Protein AF-A0A3M8ES95-F1 (afdb_monomer_lite)

Foldseek 3Di:
DPDPVVVVVLLVVLLVVLQVLLLVLLVVLVVLLVVLLVCVVVVLVVQLVVQVVVCVVVPVPVCVPPPPLLSSLVSSLVLLVVLLVLLVVDDDDPLPQDPVLVVLLVVLVVLSVVSVCLSPVDCCCPPPVPVNVVVSSVSSLSSLLSLLQSDDQDPPLCPLVVQLCVPPPDPPCPPDPVSVVSNVSSVSSSSSSSSSNSSNSVRNQVCSVVPADPLLSSLLSQLLVCLVVVPVVSNVVSLVVVPDPSSVNSVSSCVSSVQWDQDPNRIHGGPVVCVSSVHDDD

Secondary structure (DSSP, 8-state):
--SHHHHHHHHHHHHHHHHHHHHHHHHHHHHHHHHHHHHHHHHHHHHHHHHHHHHHHH-HHHHHHH-HHHHHHHHHHHHHHHHHHHHHHSPPPGGG--HHHHHHHHHHHHHHHHHHHHHHH-SHHHH-HHHHHHHHHHHHHHHHHHHHHH----S-TTHHHHHSTTS-S-TT---SHHHHHHHHHHHHHHHHHHHHHHHHHHHH-HHHHH---HHHHHHHHHHHHHHHTT-HHHHHHHHHHT-HHHHHHHHHHHHHTTSEEEETTEEEE-HHHHHHTT----

Radius of gyration: 23.56 Å; chains: 1; bounding box: 70×30×70 Å

Structure (mmCIF, N/CA/C/O backbone):
data_AF-A0A3M8ES95-F1
#
_entry.id   AF-A0A3M8ES95-F1
#
loop_
_atom_site.group_PDB
_atom_site.id
_atom_site.type_symbol
_atom_site.label_atom_id
_atom_site.label_alt_id
_atom_site.label_comp_id
_atom_site.label_asym_id
_atom_site.label_entity_id
_atom_site.label_seq_id
_atom_site.pdbx_PDB_ins_code
_atom_site.Cartn_x
_atom_site.Cartn_y
_atom_site.Cartn_z
_atom_site.occupancy
_atom_site.B_iso_or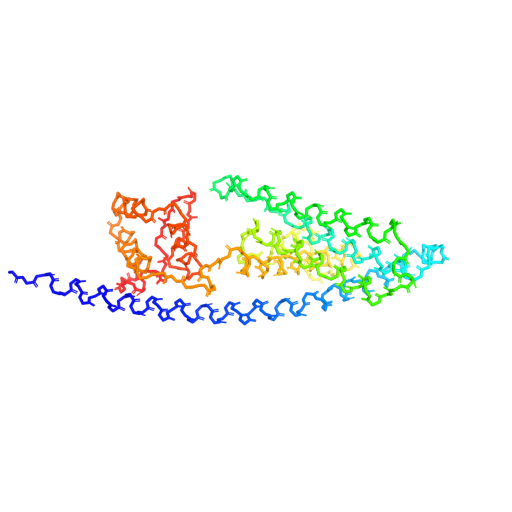_equiv
_atom_site.auth_seq_id
_atom_site.auth_comp_id
_atom_site.auth_asym_id
_atom_site.auth_atom_id
_atom_site.pdbx_PDB_model_num
ATOM 1 N N . MET A 1 1 ? -35.325 4.107 39.177 1.00 37.72 1 MET A N 1
ATOM 2 C CA . MET A 1 1 ? -35.667 3.898 37.752 1.00 37.72 1 MET A CA 1
ATOM 3 C C . MET A 1 1 ? -35.026 5.051 36.977 1.00 37.72 1 MET A C 1
ATOM 5 O O . MET A 1 1 ? -35.721 5.979 36.605 1.00 37.72 1 MET A O 1
ATOM 9 N N . THR A 1 2 ? -33.690 5.076 36.857 1.00 36.97 2 THR A N 1
ATOM 10 C CA . THR A 1 2 ? -32.974 6.327 36.496 1.00 36.97 2 THR A CA 1
ATOM 11 C C . THR A 1 2 ? -31.578 6.138 35.876 1.00 36.97 2 THR A C 1
ATOM 13 O O . THR A 1 2 ? -30.858 7.110 35.749 1.00 36.97 2 THR A O 1
ATOM 16 N N . GLU A 1 3 ? -31.183 4.940 35.425 1.00 38.41 3 GLU A N 1
ATOM 17 C CA . GLU A 1 3 ? -29.835 4.722 34.835 1.00 38.41 3 GLU A CA 1
ATOM 18 C C . GLU A 1 3 ? -29.825 4.501 33.310 1.00 38.41 3 GLU A C 1
ATOM 20 O O . GLU A 1 3 ? -28.773 4.498 32.676 1.00 38.41 3 GLU A O 1
ATOM 25 N N . ARG A 1 4 ? -30.987 4.328 32.662 1.00 39.03 4 ARG A N 1
ATOM 26 C CA . ARG A 1 4 ? -31.029 4.052 31.209 1.00 39.03 4 ARG A CA 1
ATOM 27 C C . ARG A 1 4 ? -30.878 5.292 30.324 1.00 39.03 4 ARG A C 1
ATOM 29 O O . ARG A 1 4 ? -30.482 5.144 29.171 1.00 39.03 4 ARG A O 1
ATOM 36 N N . PHE A 1 5 ? -31.173 6.489 30.835 1.00 31.45 5 PHE A N 1
ATOM 37 C CA . PHE A 1 5 ? -31.104 7.718 30.036 1.00 31.45 5 PHE A CA 1
ATOM 38 C C . PHE A 1 5 ? -29.650 8.196 29.833 1.00 31.45 5 PHE A C 1
ATOM 40 O O . PHE A 1 5 ? -29.281 8.492 28.696 1.00 31.45 5 PHE A O 1
ATOM 47 N N . GLU A 1 6 ? -28.788 8.126 30.858 1.00 41.66 6 GLU A N 1
ATOM 48 C CA . GLU A 1 6 ? -27.368 8.535 30.776 1.00 41.66 6 GLU A CA 1
ATOM 49 C C . GLU A 1 6 ? -26.523 7.643 29.851 1.00 41.66 6 GLU A C 1
ATOM 51 O O . GLU A 1 6 ? -25.705 8.141 29.075 1.00 41.66 6 GLU A O 1
ATOM 56 N N . ALA A 1 7 ? -26.751 6.324 29.850 1.00 50.97 7 ALA A N 1
ATOM 57 C CA . ALA A 1 7 ? -26.037 5.411 28.953 1.00 50.97 7 ALA A CA 1
ATOM 58 C C . ALA A 1 7 ? -26.345 5.690 27.467 1.00 50.97 7 ALA A C 1
ATOM 60 O O . ALA A 1 7 ? -25.467 5.574 26.611 1.00 50.97 7 ALA A O 1
ATOM 61 N N . SER A 1 8 ? -27.586 6.087 27.159 1.00 51.25 8 SER A N 1
ATOM 62 C CA . SER A 1 8 ? -28.022 6.381 25.788 1.00 51.25 8 SER A CA 1
ATOM 63 C C . SER A 1 8 ? -27.477 7.715 25.261 1.00 51.25 8 SER A C 1
ATOM 65 O O . SER A 1 8 ? -27.061 7.788 24.104 1.00 51.25 8 SER A O 1
ATOM 67 N N . GLN A 1 9 ? -27.397 8.735 26.125 1.00 55.44 9 GLN A N 1
ATOM 68 C CA . GLN A 1 9 ? -26.819 10.044 25.809 1.00 55.44 9 GLN A CA 1
ATOM 69 C C . GLN A 1 9 ? -25.300 9.956 25.616 1.00 55.44 9 GLN A C 1
ATOM 71 O O . GLN A 1 9 ? -24.760 10.555 24.690 1.00 55.44 9 GLN A O 1
ATOM 76 N N . ASN A 1 10 ? -24.611 9.131 26.411 1.00 74.75 10 ASN A N 1
ATOM 77 C CA . ASN A 1 10 ? -23.182 8.875 26.219 1.00 74.75 10 ASN A CA 1
ATOM 78 C C . ASN A 1 10 ? -22.892 8.146 24.897 1.00 74.75 10 ASN A C 1
ATOM 80 O O . ASN A 1 10 ? -21.910 8.451 24.226 1.00 74.75 10 ASN A O 1
ATOM 84 N N . LEU A 1 11 ? -23.754 7.214 24.475 1.00 80.69 11 LEU A N 1
ATOM 85 C CA . LEU A 1 11 ? -23.569 6.473 23.223 1.00 80.69 11 LEU A CA 1
ATOM 86 C C . LEU A 1 11 ? -23.709 7.349 21.974 1.00 80.69 11 LEU A C 1
ATOM 88 O O . LEU A 1 11 ? -22.941 7.168 21.031 1.00 80.69 11 LEU A O 1
ATOM 92 N N . SER A 1 12 ? -24.672 8.272 21.934 1.00 82.44 12 SER A N 1
ATOM 93 C CA . SER A 1 12 ? -24.838 9.178 20.789 1.00 82.44 12 SER A CA 1
ATOM 94 C C . SER A 1 12 ? -23.688 10.184 20.691 1.00 82.44 12 SER A C 1
ATOM 96 O O . SER A 1 12 ? -23.166 10.401 19.597 1.00 82.44 12 SER A O 1
ATOM 98 N N . VAL A 1 13 ? -23.229 10.721 21.827 1.00 87.56 13 VAL A N 1
ATOM 99 C CA . VAL A 1 13 ? -22.075 11.632 21.895 1.00 87.56 13 VAL A CA 1
ATOM 100 C C . VAL A 1 13 ? -20.790 10.927 21.461 1.00 87.56 13 VAL A C 1
ATOM 102 O O . VAL A 1 13 ? -20.08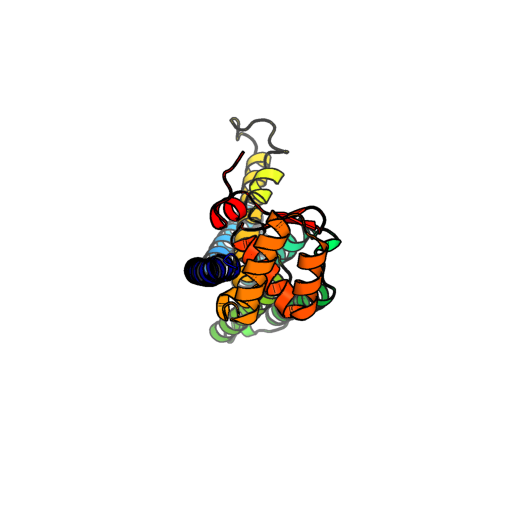5 11.429 20.586 1.00 87.56 13 VAL A O 1
ATOM 105 N N . LEU A 1 14 ? -20.508 9.733 21.998 1.00 87.38 14 LEU A N 1
ATOM 106 C CA . LEU A 1 14 ? -19.343 8.938 21.595 1.00 87.38 14 LEU A CA 1
ATOM 107 C C . LEU A 1 14 ? -19.396 8.589 20.107 1.00 87.38 14 LEU A C 1
ATOM 109 O O . LEU A 1 14 ? -18.385 8.670 19.420 1.00 87.38 14 LEU A O 1
ATOM 113 N N . ARG A 1 15 ? -20.571 8.256 19.571 1.00 89.75 15 ARG A N 1
ATOM 114 C CA . ARG A 1 15 ? -20.721 7.948 18.144 1.00 89.75 15 ARG A CA 1
ATOM 115 C C . ARG A 1 15 ? -20.476 9.165 17.256 1.00 89.75 15 ARG A C 1
ATOM 117 O O . ARG A 1 15 ? -19.797 9.033 16.243 1.00 89.75 15 ARG A O 1
ATOM 124 N N . SER A 1 16 ? -20.973 10.339 17.649 1.00 88.62 16 SER A N 1
ATOM 125 C CA . SER A 1 16 ? -20.709 11.597 16.940 1.00 88.62 16 SER A CA 1
ATOM 126 C C . SER A 1 16 ? -19.221 11.944 16.959 1.00 88.62 16 SER A C 1
ATOM 128 O O . SER A 1 16 ? -18.648 12.249 15.918 1.00 88.62 16 SER A O 1
ATOM 130 N N . LYS A 1 17 ? -18.571 11.817 18.122 1.00 88.88 17 LYS A N 1
ATOM 131 C CA . LYS A 1 17 ? -17.131 12.056 18.271 1.00 88.88 17 LYS A CA 1
ATOM 132 C C . LYS A 1 17 ? -16.299 11.060 17.458 1.00 88.88 17 LYS A C 1
ATOM 134 O O . LYS A 1 17 ? -15.305 11.439 16.843 1.00 88.88 17 LYS A O 1
ATOM 139 N N . LEU A 1 18 ? -16.707 9.788 17.427 1.00 88.00 18 LEU A N 1
ATOM 140 C CA . LEU A 1 18 ? -16.056 8.765 16.610 1.00 88.00 18 LEU A CA 1
ATOM 141 C C . LEU A 1 18 ? -16.201 9.079 15.120 1.00 88.00 18 LEU A C 1
ATOM 143 O O . LEU A 1 18 ? -15.218 8.979 14.395 1.00 88.00 18 LEU A O 1
ATOM 147 N N . ARG A 1 19 ? -17.393 9.495 14.674 1.00 90.69 19 ARG A N 1
ATOM 148 C CA . ARG A 1 19 ? -17.632 9.933 13.292 1.00 90.69 19 ARG A CA 1
ATOM 149 C C . ARG A 1 19 ? -16.705 11.082 12.910 1.00 90.69 19 ARG A C 1
ATOM 151 O O . ARG A 1 19 ? -16.010 10.968 11.914 1.00 90.69 19 ARG A O 1
ATOM 158 N N . GLU A 1 20 ? -16.636 12.126 13.728 1.00 89.94 20 GLU A N 1
ATOM 159 C CA . GLU A 1 20 ? -15.759 13.273 13.472 1.00 89.94 20 GLU A CA 1
ATOM 160 C C . GLU A 1 20 ? -14.278 12.864 13.412 1.00 89.94 20 GLU A C 1
ATOM 162 O O . GLU A 1 20 ? -13.539 13.283 12.524 1.00 89.94 20 GLU A O 1
ATOM 167 N N . THR A 1 21 ? -13.853 11.972 14.313 1.00 87.25 21 THR A N 1
ATOM 168 C CA . THR A 1 21 ? -12.480 11.442 14.323 1.00 87.25 21 THR A CA 1
ATOM 169 C C . THR A 1 21 ? -12.184 10.627 13.060 1.00 87.25 21 THR A C 1
ATOM 171 O O . THR A 1 21 ? -11.104 10.751 12.485 1.00 87.25 21 THR A O 1
ATOM 174 N N . ILE A 1 22 ? -13.143 9.812 12.610 1.00 86.94 22 ILE A N 1
ATOM 175 C CA . ILE A 1 22 ? -13.046 9.057 11.357 1.00 86.94 22 ILE A CA 1
ATOM 176 C C . ILE A 1 22 ? -12.971 10.015 10.174 1.00 86.94 22 ILE A C 1
ATOM 178 O O . ILE A 1 22 ? -12.100 9.844 9.333 1.00 86.94 22 ILE A O 1
ATOM 182 N N . ASP A 1 23 ? -13.831 11.027 10.104 1.00 86.50 23 ASP A N 1
ATOM 183 C CA . ASP A 1 23 ? -13.856 11.968 8.983 1.00 86.50 23 ASP A CA 1
ATOM 184 C C . ASP A 1 23 ? -12.559 12.778 8.886 1.00 86.50 23 ASP A C 1
ATOM 186 O O . ASP A 1 23 ? -12.028 12.955 7.788 1.00 86.50 23 ASP A O 1
ATOM 190 N N . LYS A 1 24 ? -11.978 13.172 10.025 1.00 85.50 24 LYS A N 1
ATOM 191 C CA . LYS A 1 24 ? -10.649 13.789 10.057 1.00 85.50 24 LYS A CA 1
ATOM 192 C C . LYS A 1 24 ? -9.561 12.834 9.558 1.00 85.50 24 LYS A C 1
ATOM 194 O O . LYS A 1 24 ? -8.805 13.189 8.662 1.00 85.50 24 LYS A O 1
ATOM 199 N N . ALA A 1 25 ? -9.522 11.604 10.074 1.00 81.06 25 ALA A N 1
ATOM 200 C CA . ALA A 1 25 ? -8.535 10.609 9.650 1.00 81.06 25 ALA A CA 1
ATOM 201 C C . ALA A 1 25 ? -8.671 10.234 8.166 1.00 81.06 25 ALA A C 1
ATOM 203 O O . ALA A 1 25 ? -7.674 9.981 7.498 1.00 81.06 25 ALA A O 1
ATOM 204 N N . ARG A 1 26 ? -9.898 10.227 7.633 1.00 83.38 26 ARG A N 1
ATOM 205 C CA . ARG A 1 26 ? -10.169 10.037 6.204 1.00 83.38 26 ARG A CA 1
ATOM 206 C C . ARG A 1 26 ? -9.583 11.166 5.373 1.00 83.38 26 ARG A C 1
ATOM 208 O O . ARG A 1 26 ? -8.982 10.891 4.341 1.00 83.38 26 ARG A O 1
ATOM 215 N N . HIS A 1 27 ? -9.751 12.411 5.812 1.00 82.69 27 HIS A N 1
ATOM 216 C CA . HIS A 1 27 ? -9.178 13.560 5.122 1.00 82.69 27 HIS A CA 1
ATOM 217 C C . HIS A 1 27 ? -7.646 13.495 5.109 1.00 82.69 27 HIS A C 1
ATOM 219 O O . HIS A 1 27 ? -7.047 13.578 4.038 1.00 82.69 27 HIS A O 1
ATOM 225 N N . ASP A 1 28 ? -7.027 13.249 6.266 1.00 78.62 28 ASP A N 1
ATOM 226 C CA . ASP A 1 28 ? -5.569 13.164 6.396 1.00 78.62 28 ASP A CA 1
ATOM 227 C C . ASP A 1 28 ? -4.993 12.015 5.547 1.00 78.62 28 ASP A C 1
ATOM 229 O O . ASP A 1 28 ? -4.043 12.209 4.785 1.00 78.62 28 ASP A O 1
ATOM 233 N N . ALA A 1 29 ? -5.618 10.833 5.601 1.00 74.44 29 ALA A N 1
ATOM 234 C CA . ALA A 1 29 ? -5.209 9.680 4.803 1.00 74.44 29 ALA A CA 1
ATOM 235 C C . ALA A 1 29 ? -5.404 9.916 3.299 1.00 74.44 29 ALA A C 1
ATOM 237 O O . ALA A 1 29 ? -4.547 9.535 2.511 1.00 74.44 29 ALA A O 1
ATOM 238 N N . ALA A 1 30 ? -6.491 10.575 2.879 1.00 75.19 30 ALA A N 1
ATOM 239 C CA . ALA A 1 30 ? -6.714 10.907 1.473 1.00 75.19 30 ALA A CA 1
ATOM 240 C C . ALA A 1 30 ? -5.648 11.878 0.943 1.00 75.19 30 ALA A C 1
ATOM 242 O O . ALA A 1 30 ? -5.138 11.685 -0.160 1.00 75.19 30 ALA A O 1
ATOM 243 N N . VAL A 1 31 ? -5.274 12.892 1.730 1.00 77.94 31 VAL A N 1
ATOM 244 C CA . VAL A 1 31 ? -4.208 13.836 1.366 1.00 77.94 31 VAL A CA 1
ATOM 245 C C . VAL A 1 31 ? -2.865 13.112 1.245 1.00 77.94 31 VAL A C 1
ATOM 247 O O . VAL A 1 31 ? -2.180 13.270 0.234 1.00 77.94 31 VAL A O 1
ATOM 250 N N . PHE A 1 32 ? -2.509 12.275 2.223 1.00 71.81 32 PHE A N 1
ATOM 251 C CA . PHE A 1 32 ? -1.253 11.518 2.214 1.00 71.81 32 PHE A CA 1
ATOM 252 C C . PHE A 1 32 ? -1.175 10.515 1.051 1.00 71.81 32 PHE A C 1
ATOM 254 O O . PHE A 1 32 ? -0.164 10.433 0.345 1.00 71.81 32 PHE A O 1
ATOM 261 N N . ALA A 1 33 ? -2.276 9.808 0.801 1.00 69.12 33 ALA A N 1
ATOM 262 C CA . ALA A 1 33 ? -2.460 8.903 -0.322 1.00 69.12 33 ALA A CA 1
ATOM 263 C C . ALA A 1 33 ? -2.257 9.598 -1.674 1.00 69.12 33 ALA A C 1
ATOM 265 O O . ALA A 1 33 ? -1.438 9.153 -2.480 1.00 69.12 33 ALA A O 1
ATOM 266 N N . ILE A 1 34 ? -2.972 10.703 -1.919 1.00 73.12 34 ILE A N 1
ATOM 267 C CA . ILE A 1 34 ? -2.871 11.471 -3.169 1.00 73.12 34 ILE A CA 1
ATOM 268 C C . ILE A 1 34 ? -1.441 11.979 -3.357 1.00 73.12 34 ILE A C 1
ATOM 270 O O . ILE A 1 34 ? -0.865 11.821 -4.434 1.00 73.12 34 ILE A O 1
ATOM 274 N N . LEU A 1 35 ? -0.845 12.533 -2.300 1.00 74.50 35 LEU A N 1
ATOM 275 C CA . LEU A 1 35 ? 0.519 13.044 -2.339 1.00 74.50 35 LEU A CA 1
ATOM 276 C C . LEU A 1 35 ? 1.521 11.933 -2.678 1.00 74.50 35 LEU A C 1
ATOM 278 O O . LEU A 1 35 ? 2.395 12.136 -3.518 1.00 74.50 35 LEU A O 1
ATOM 282 N N . THR A 1 36 ? 1.366 10.738 -2.104 1.00 69.19 36 THR A N 1
ATOM 283 C CA . THR A 1 36 ? 2.289 9.624 -2.365 1.00 69.19 36 THR A CA 1
ATOM 284 C C . THR A 1 36 ? 2.102 9.020 -3.755 1.00 69.19 36 THR A C 1
ATOM 286 O O . THR A 1 36 ? 3.088 8.664 -4.397 1.00 69.19 36 THR A O 1
ATOM 289 N N . VAL A 1 37 ? 0.874 8.948 -4.277 1.00 70.69 37 VAL A N 1
ATOM 290 C CA . VAL A 1 37 ? 0.636 8.521 -5.669 1.00 70.69 37 VAL A CA 1
ATOM 291 C C . VAL A 1 37 ? 1.310 9.478 -6.650 1.00 70.69 37 VAL A C 1
ATOM 293 O O . VAL A 1 37 ? 1.940 9.019 -7.598 1.00 70.69 37 VAL A O 1
ATOM 296 N N . ILE A 1 38 ? 1.256 10.788 -6.392 1.00 74.12 38 ILE A N 1
ATOM 297 C CA . ILE A 1 38 ? 1.952 11.803 -7.201 1.00 74.12 38 ILE A CA 1
ATOM 298 C C . ILE A 1 38 ? 3.478 11.719 -7.021 1.00 74.12 38 ILE A C 1
ATOM 300 O O . ILE A 1 38 ? 4.221 11.900 -7.982 1.00 74.12 38 ILE A O 1
ATOM 304 N N . LEU A 1 39 ? 3.965 11.410 -5.817 1.00 69.25 39 LEU A N 1
ATOM 305 C CA . LEU A 1 39 ? 5.396 11.231 -5.538 1.00 69.25 39 LEU A CA 1
ATOM 306 C C . LEU A 1 39 ? 5.962 9.913 -6.084 1.00 69.25 39 LEU A C 1
ATOM 308 O O . LEU A 1 39 ? 7.164 9.824 -6.312 1.00 69.25 39 LEU A O 1
ATOM 312 N N . THR A 1 40 ? 5.128 8.901 -6.331 1.00 71.31 40 THR A N 1
ATOM 313 C CA . THR A 1 40 ? 5.549 7.596 -6.870 1.00 71.31 40 THR A CA 1
ATOM 314 C C . THR A 1 40 ? 6.313 7.724 -8.201 1.00 71.31 40 THR A C 1
ATOM 316 O O . THR A 1 40 ? 7.422 7.197 -8.284 1.00 71.31 40 THR A O 1
ATOM 319 N N . PRO A 1 41 ? 5.818 8.436 -9.237 1.00 68.12 41 PRO A N 1
ATOM 320 C CA . PRO A 1 41 ? 6.576 8.640 -10.472 1.00 68.12 41 PRO A CA 1
ATOM 321 C C . PRO A 1 41 ? 7.854 9.461 -10.263 1.00 68.12 41 PRO A C 1
ATOM 323 O O . PRO A 1 41 ? 8.845 9.196 -10.935 1.00 68.12 41 PRO A O 1
ATOM 326 N N . ILE A 1 42 ? 7.875 10.401 -9.309 1.00 72.62 42 ILE A N 1
ATOM 327 C CA . ILE A 1 42 ? 9.095 11.147 -8.953 1.00 72.62 42 ILE A CA 1
ATOM 328 C C . ILE A 1 42 ? 10.136 10.190 -8.362 1.00 72.62 42 ILE A C 1
ATOM 330 O O . ILE A 1 42 ? 11.295 10.223 -8.762 1.00 72.62 42 ILE A O 1
ATOM 334 N N . PHE A 1 43 ? 9.726 9.295 -7.461 1.00 67.12 43 PHE A N 1
ATOM 335 C CA . PHE A 1 43 ? 10.609 8.284 -6.883 1.00 67.12 43 PHE A CA 1
ATOM 336 C C . PHE A 1 43 ? 11.141 7.315 -7.940 1.00 67.12 43 PHE A C 1
ATOM 338 O O . PHE A 1 43 ? 12.342 7.065 -7.984 1.00 67.12 43 PHE A O 1
ATOM 345 N N . ILE A 1 44 ? 10.276 6.817 -8.828 1.00 69.06 44 ILE A N 1
ATOM 346 C CA . ILE A 1 44 ? 10.691 5.956 -9.941 1.00 69.06 44 ILE A CA 1
ATOM 347 C C . ILE A 1 44 ? 11.687 6.698 -10.836 1.00 69.06 44 ILE A C 1
ATOM 349 O O . ILE A 1 44 ? 12.713 6.125 -11.192 1.00 69.06 44 ILE A O 1
ATOM 353 N N . ALA A 1 45 ? 11.438 7.970 -11.158 1.00 69.44 45 ALA A N 1
ATOM 354 C CA . ALA A 1 45 ? 12.346 8.777 -11.966 1.00 69.44 45 ALA A CA 1
ATOM 355 C C . ALA A 1 45 ? 13.707 8.964 -11.280 1.00 69.44 45 ALA A C 1
ATOM 357 O O . ALA A 1 45 ? 14.731 8.690 -11.896 1.00 69.44 45 ALA A O 1
ATOM 358 N N . VAL A 1 46 ? 13.735 9.355 -10.002 1.00 69.75 46 VAL A N 1
ATOM 359 C CA . VAL A 1 46 ? 14.981 9.522 -9.233 1.00 69.75 46 VAL A CA 1
ATOM 360 C C . VAL A 1 46 ? 15.728 8.196 -9.101 1.00 69.75 46 VAL A C 1
ATOM 362 O O . VAL A 1 46 ? 16.921 8.149 -9.380 1.00 69.75 46 VAL A O 1
ATOM 365 N N . GLY A 1 47 ? 15.043 7.109 -8.740 1.00 65.56 47 GLY A N 1
ATOM 366 C CA . GLY A 1 47 ? 15.643 5.778 -8.636 1.00 65.56 47 GLY A CA 1
ATOM 367 C C . GLY A 1 47 ? 16.202 5.284 -9.970 1.00 65.56 47 GLY A C 1
ATOM 368 O O . GLY A 1 47 ? 17.296 4.730 -10.010 1.00 65.56 47 GLY A O 1
ATOM 369 N N . THR A 1 48 ? 15.505 5.560 -11.074 1.00 64.25 48 THR A N 1
ATOM 370 C CA . THR A 1 48 ? 15.978 5.240 -12.429 1.00 64.25 48 THR A CA 1
ATOM 371 C C . THR A 1 48 ? 17.181 6.095 -12.809 1.00 64.25 48 THR A C 1
ATOM 373 O O . THR A 1 48 ? 18.138 5.563 -13.353 1.00 64.25 48 THR A O 1
ATOM 376 N N . ILE A 1 49 ? 17.186 7.393 -12.489 1.00 67.44 49 ILE A N 1
ATOM 377 C CA . ILE A 1 49 ? 18.337 8.279 -12.718 1.00 67.44 49 ILE A CA 1
ATOM 378 C C . ILE A 1 49 ? 19.550 7.784 -11.932 1.00 67.44 49 ILE A C 1
ATOM 380 O O . ILE A 1 49 ? 20.622 7.648 -12.511 1.00 67.44 49 ILE A O 1
ATOM 384 N N . VAL A 1 50 ? 19.385 7.472 -10.644 1.00 66.81 50 VAL A N 1
ATOM 385 C CA . VAL A 1 50 ? 20.463 6.934 -9.803 1.00 66.81 50 VAL A CA 1
ATOM 386 C C . VAL A 1 50 ? 20.977 5.625 -10.384 1.00 66.81 50 VAL A C 1
ATOM 388 O O . VAL A 1 50 ? 22.177 5.491 -10.566 1.00 66.81 50 VAL A O 1
ATOM 391 N N . LEU A 1 51 ? 20.094 4.698 -10.759 1.00 64.12 51 LEU A N 1
ATOM 392 C CA . LEU A 1 51 ? 20.489 3.430 -11.364 1.00 64.12 51 LEU A CA 1
ATOM 393 C C . LEU A 1 51 ? 21.207 3.622 -12.705 1.00 64.12 51 LEU A C 1
ATOM 395 O O . LEU A 1 51 ? 22.214 2.969 -12.940 1.00 64.12 51 LEU A O 1
ATOM 399 N N . VAL A 1 52 ? 20.730 4.517 -13.573 1.00 62.16 52 VAL A N 1
ATOM 400 C CA . VAL A 1 52 ? 21.382 4.838 -14.853 1.00 62.16 52 VAL A CA 1
ATOM 401 C C . VAL A 1 52 ? 22.755 5.459 -14.615 1.00 62.16 52 VAL A C 1
ATOM 403 O O . VAL A 1 52 ? 23.702 5.087 -15.296 1.00 62.16 52 VAL A O 1
ATOM 406 N N . ILE A 1 53 ? 22.888 6.355 -13.634 1.00 62.91 53 ILE A N 1
ATOM 407 C CA . ILE A 1 53 ? 24.173 6.927 -13.222 1.00 62.91 53 ILE A CA 1
ATOM 408 C C . ILE A 1 53 ? 25.090 5.816 -12.700 1.00 62.91 53 ILE A C 1
ATOM 410 O O . ILE A 1 53 ? 26.211 5.684 -13.174 1.00 62.91 53 ILE A O 1
ATOM 414 N N . THR A 1 54 ? 24.620 4.971 -11.782 1.00 60.88 54 THR A N 1
ATOM 415 C CA . THR A 1 54 ? 25.395 3.849 -11.239 1.00 60.88 54 THR A CA 1
ATOM 416 C C . THR A 1 54 ? 25.824 2.883 -12.338 1.00 60.88 54 THR A C 1
ATOM 418 O O . THR A 1 54 ? 26.989 2.520 -12.381 1.00 60.88 54 THR A O 1
ATOM 421 N N . LEU A 1 55 ? 24.937 2.513 -13.263 1.00 54.72 55 LEU A N 1
ATOM 422 C CA . LEU A 1 55 ? 25.274 1.672 -14.413 1.00 54.72 55 LEU A CA 1
ATOM 423 C C . LEU A 1 55 ? 26.252 2.373 -15.361 1.00 54.72 55 LEU A C 1
ATOM 425 O O . LEU A 1 55 ? 27.156 1.726 -15.865 1.00 54.72 55 LEU A O 1
ATOM 429 N N . ALA A 1 56 ? 26.145 3.688 -15.558 1.00 56.56 56 ALA A N 1
ATOM 430 C CA . ALA A 1 56 ? 27.108 4.450 -16.352 1.00 56.56 56 ALA A CA 1
ATOM 431 C C . ALA A 1 56 ? 28.499 4.529 -15.693 1.00 56.56 56 ALA A C 1
ATOM 433 O O . ALA A 1 56 ? 29.499 4.601 -16.401 1.00 56.56 56 ALA A O 1
ATOM 434 N N . PHE A 1 57 ? 28.576 4.503 -14.358 1.00 55.69 57 PHE A N 1
ATOM 435 C CA . PHE A 1 57 ? 29.837 4.526 -13.606 1.00 55.69 57 PHE A CA 1
ATOM 436 C C . PHE A 1 57 ? 30.452 3.135 -13.389 1.00 55.69 57 PHE A C 1
ATOM 438 O O . PHE A 1 57 ? 31.674 3.011 -13.395 1.00 55.69 57 PHE A O 1
ATOM 445 N N . VAL A 1 58 ? 29.628 2.106 -13.180 1.00 53.50 58 VAL A N 1
ATOM 446 C CA . VAL A 1 58 ? 30.058 0.729 -12.877 1.00 53.50 58 VAL A CA 1
ATOM 447 C C . VAL A 1 58 ? 30.204 -0.108 -14.150 1.00 53.50 58 VAL A C 1
ATOM 449 O O . VAL A 1 58 ? 31.047 -0.998 -14.188 1.00 53.50 58 VAL A O 1
ATOM 452 N N . ASP A 1 59 ? 29.421 0.182 -15.194 1.00 49.06 59 ASP A N 1
ATOM 453 C CA . ASP A 1 59 ? 29.299 -0.672 -16.376 1.00 49.06 59 ASP A CA 1
ATOM 454 C C . ASP A 1 59 ? 28.992 0.135 -17.665 1.00 49.06 59 ASP A C 1
ATOM 456 O O . ASP A 1 59 ? 27.958 -0.023 -18.325 1.00 49.06 59 ASP A O 1
ATOM 460 N N . LEU A 1 60 ? 29.951 0.978 -18.081 1.00 50.12 60 LEU A N 1
ATOM 461 C CA . LEU A 1 60 ? 29.972 1.608 -19.414 1.00 50.12 60 LEU A CA 1
ATOM 462 C C . LEU A 1 60 ? 29.631 0.649 -20.589 1.00 50.12 60 LEU A C 1
ATOM 464 O O . LEU A 1 60 ? 28.887 1.074 -21.477 1.00 50.12 60 LEU A O 1
ATOM 468 N N . PRO A 1 61 ? 30.065 -0.635 -20.630 1.00 50.59 61 PRO A N 1
ATOM 469 C CA . PRO A 1 61 ? 29.800 -1.484 -21.795 1.00 50.59 61 PRO A CA 1
ATOM 470 C C . PRO A 1 61 ? 28.339 -1.946 -21.959 1.00 50.59 61 PRO A C 1
ATOM 472 O O . PRO A 1 61 ? 27.982 -2.405 -23.046 1.00 50.59 61 PRO A O 1
ATOM 475 N N . VAL A 1 62 ? 27.467 -1.846 -20.945 1.00 49.06 62 VAL A N 1
ATOM 476 C CA . VAL A 1 62 ? 26.050 -2.258 -21.085 1.00 49.06 62 VAL A CA 1
ATOM 477 C C . VAL A 1 62 ? 25.224 -1.179 -21.791 1.00 49.06 62 VAL A C 1
ATOM 479 O O . VAL A 1 62 ? 24.403 -1.498 -22.654 1.00 49.06 62 VAL A O 1
ATOM 482 N N . ILE A 1 63 ? 25.465 0.097 -21.476 1.00 50.53 63 ILE A N 1
ATOM 483 C CA . ILE A 1 63 ? 24.790 1.234 -22.127 1.00 50.53 63 ILE A CA 1
ATOM 484 C C . ILE A 1 63 ? 25.236 1.348 -23.592 1.00 50.53 63 ILE A C 1
ATOM 486 O O . ILE A 1 63 ? 24.394 1.558 -24.469 1.00 50.53 63 ILE A O 1
ATOM 490 N N . ASP A 1 64 ? 26.523 1.109 -23.861 1.00 53.09 64 ASP A N 1
ATOM 491 C CA . ASP A 1 64 ? 27.092 1.153 -25.212 1.00 53.09 64 ASP A CA 1
ATOM 492 C C . ASP A 1 64 ? 26.574 0.029 -26.133 1.00 53.09 64 ASP A C 1
ATOM 494 O O . ASP A 1 64 ? 26.466 0.233 -27.341 1.00 53.09 64 ASP A O 1
ATOM 498 N N . ASN A 1 65 ? 26.195 -1.139 -25.591 1.00 56.00 65 ASN A N 1
ATOM 499 C CA . ASN A 1 65 ? 25.732 -2.282 -26.396 1.00 56.00 65 ASN A CA 1
ATOM 500 C C . ASN A 1 65 ? 24.201 -2.389 -26.550 1.00 56.00 65 ASN A C 1
ATOM 502 O O . ASN A 1 65 ? 23.734 -2.910 -27.564 1.00 56.00 65 ASN A O 1
ATOM 506 N N . PHE A 1 66 ? 23.406 -1.921 -25.578 1.00 55.59 66 PHE A N 1
ATOM 507 C CA . PHE A 1 66 ? 21.936 -2.067 -25.597 1.00 55.59 66 PHE A CA 1
ATOM 508 C C . PHE A 1 66 ? 21.172 -0.784 -25.966 1.00 55.59 66 PHE A C 1
ATOM 510 O O . PHE A 1 66 ? 19.998 -0.857 -26.342 1.00 55.59 66 PHE A O 1
ATOM 517 N N . GLY A 1 67 ? 21.834 0.376 -25.918 1.00 65.25 67 GLY A N 1
ATOM 518 C CA . GLY A 1 67 ? 21.236 1.681 -26.188 1.00 65.25 67 GLY A CA 1
ATOM 519 C C . GLY A 1 67 ? 20.461 2.255 -24.995 1.00 65.25 67 GLY A C 1
ATOM 520 O O . GLY A 1 67 ? 19.797 1.541 -24.243 1.00 65.25 67 GLY A O 1
ATOM 521 N N . TYR A 1 68 ? 20.516 3.584 -24.854 1.00 66.56 68 TYR A N 1
ATOM 522 C CA . TYR A 1 68 ? 19.996 4.337 -23.703 1.00 66.56 68 TYR A CA 1
ATOM 523 C C . TYR A 1 68 ? 18.526 4.030 -23.359 1.00 66.56 68 TYR A C 1
ATOM 525 O O . TYR A 1 68 ? 18.181 3.857 -22.192 1.00 66.56 68 TYR A O 1
ATOM 533 N N . GLU A 1 69 ? 17.658 3.898 -24.364 1.00 66.88 69 GLU A N 1
ATOM 534 C CA . GLU A 1 69 ? 16.227 3.620 -24.163 1.00 66.88 69 GLU A CA 1
ATOM 535 C C . GLU A 1 69 ? 15.975 2.272 -23.470 1.00 66.88 69 GLU A C 1
ATOM 537 O O . GLU A 1 69 ? 15.129 2.171 -22.580 1.00 66.88 69 GLU A O 1
ATOM 542 N N . PHE A 1 70 ? 16.732 1.234 -23.838 1.00 71.38 70 PHE A N 1
ATOM 543 C CA . PHE A 1 70 ? 16.570 -0.103 -23.270 1.00 71.38 70 PHE A CA 1
ATOM 544 C C . PHE A 1 70 ? 17.096 -0.163 -21.832 1.00 71.38 70 PHE A C 1
ATOM 546 O O . PHE A 1 70 ? 16.489 -0.813 -20.976 1.00 71.38 70 PHE A O 1
ATOM 553 N N . SER A 1 71 ? 18.177 0.567 -21.538 1.00 70.44 71 SER A N 1
ATOM 554 C CA . SER A 1 71 ? 18.712 0.724 -20.181 1.00 70.44 71 SER A CA 1
ATOM 555 C C . SER A 1 71 ? 17.715 1.422 -19.253 1.00 70.44 71 SER A C 1
ATOM 557 O O . SER A 1 71 ? 17.516 0.970 -18.127 1.00 70.44 71 SER A O 1
ATOM 559 N N . VAL A 1 72 ? 17.027 2.467 -19.733 1.00 75.19 72 VAL A N 1
ATOM 560 C CA . VAL A 1 72 ? 15.994 3.174 -18.956 1.00 75.19 72 VAL A CA 1
ATOM 561 C C . VAL A 1 72 ? 14.820 2.249 -18.631 1.00 75.19 72 VAL A C 1
ATOM 563 O O . VAL A 1 72 ? 14.455 2.121 -17.465 1.00 75.19 72 VAL A O 1
ATOM 566 N N . VAL A 1 73 ? 14.256 1.553 -19.623 1.00 80.31 73 VAL A N 1
ATOM 567 C CA . VAL A 1 73 ? 13.118 0.636 -19.407 1.00 80.31 73 VAL A CA 1
ATOM 568 C C . VAL A 1 73 ? 13.488 -0.508 -18.457 1.00 80.31 73 VAL A C 1
ATOM 570 O O . VAL A 1 73 ? 12.725 -0.844 -17.550 1.00 80.31 73 VAL A O 1
ATOM 573 N N . THR A 1 74 ? 14.687 -1.072 -18.614 1.00 79.88 74 THR A N 1
ATOM 574 C CA . THR A 1 74 ? 15.208 -2.111 -17.713 1.00 79.88 74 THR A CA 1
ATOM 575 C C . THR A 1 74 ? 15.352 -1.583 -16.288 1.00 79.88 74 THR A C 1
ATOM 577 O O . THR A 1 74 ? 14.978 -2.267 -15.335 1.00 79.88 74 THR A O 1
ATOM 580 N N . GLY A 1 75 ? 15.829 -0.347 -16.133 1.00 74.19 75 GLY A N 1
ATOM 581 C CA . GLY A 1 75 ? 15.966 0.284 -14.830 1.00 74.19 75 GLY A CA 1
ATOM 582 C C . GLY A 1 75 ? 14.636 0.507 -14.115 1.00 74.19 75 GLY A C 1
ATOM 583 O O . GLY A 1 75 ? 14.516 0.194 -12.930 1.00 74.19 75 GLY A O 1
ATOM 584 N N . VAL A 1 76 ? 13.607 0.945 -14.844 1.00 80.31 76 VAL A N 1
ATOM 585 C CA . VAL A 1 76 ? 12.247 1.075 -14.298 1.00 80.31 76 VAL A CA 1
ATOM 586 C C . VAL A 1 76 ? 11.687 -0.294 -13.889 1.00 80.31 76 VAL A C 1
ATOM 588 O O . VAL A 1 76 ? 11.152 -0.431 -12.787 1.00 80.31 76 VAL A O 1
ATOM 591 N N . ASN A 1 77 ? 11.866 -1.330 -14.718 1.00 84.69 77 ASN A N 1
ATOM 592 C CA . ASN A 1 77 ? 11.450 -2.701 -14.391 1.00 84.69 77 ASN A CA 1
ATOM 593 C C . ASN A 1 77 ? 12.146 -3.235 -13.129 1.00 84.69 77 ASN A C 1
ATOM 595 O O . ASN A 1 77 ? 11.513 -3.927 -12.326 1.00 84.69 77 ASN A O 1
ATOM 599 N N . LEU A 1 78 ? 13.425 -2.904 -12.938 1.00 81.00 78 LEU A N 1
ATOM 600 C CA . LEU A 1 78 ? 14.204 -3.297 -11.766 1.00 81.00 78 LEU A CA 1
ATOM 601 C C . LEU A 1 78 ? 13.741 -2.548 -10.513 1.00 81.00 78 LEU A C 1
ATOM 603 O O . LEU A 1 78 ? 13.533 -3.179 -9.480 1.00 81.00 78 LEU A O 1
ATOM 607 N N . ALA A 1 79 ? 13.489 -1.240 -10.606 1.00 79.00 79 ALA A N 1
ATOM 608 C CA . ALA A 1 79 ? 12.939 -0.452 -9.502 1.00 79.00 79 ALA A CA 1
ATOM 609 C C . ALA A 1 79 ? 11.549 -0.957 -9.072 1.00 79.00 79 ALA A C 1
ATOM 611 O O . ALA A 1 79 ? 11.280 -1.113 -7.880 1.00 79.00 79 ALA A O 1
ATOM 612 N N . LEU A 1 80 ? 10.678 -1.279 -10.035 1.00 82.00 80 LEU A N 1
ATOM 613 C CA . LEU A 1 80 ? 9.372 -1.895 -9.774 1.00 82.00 80 LEU A CA 1
ATOM 614 C C . LEU A 1 80 ? 9.498 -3.292 -9.164 1.00 82.00 80 LEU A C 1
ATOM 616 O O . LEU A 1 80 ? 8.791 -3.600 -8.205 1.00 82.00 80 LEU A O 1
ATOM 620 N N . GLY A 1 81 ? 10.413 -4.115 -9.677 1.00 83.56 81 GLY A N 1
ATOM 621 C CA . GLY A 1 81 ? 10.701 -5.438 -9.128 1.00 83.56 81 GLY A CA 1
ATOM 622 C C . GLY A 1 81 ? 11.211 -5.362 -7.690 1.00 83.56 81 GLY A C 1
ATOM 623 O O . GLY A 1 81 ? 10.742 -6.105 -6.834 1.00 83.56 81 GLY A O 1
ATOM 624 N N . PHE A 1 82 ? 12.102 -4.413 -7.395 1.00 79.81 82 PHE A N 1
ATOM 625 C CA . PHE A 1 82 ? 12.605 -4.153 -6.049 1.00 79.81 82 PHE A CA 1
ATOM 626 C C . PHE A 1 82 ? 11.489 -3.705 -5.097 1.00 79.81 82 PHE A C 1
ATOM 628 O O . PHE A 1 82 ? 11.364 -4.243 -3.997 1.00 79.81 82 PHE A O 1
ATOM 635 N N . MET A 1 83 ? 10.629 -2.776 -5.532 1.00 77.31 83 MET A N 1
ATOM 636 C CA . MET A 1 83 ? 9.453 -2.371 -4.757 1.00 77.31 83 MET A CA 1
ATOM 637 C C . MET A 1 83 ? 8.493 -3.538 -4.510 1.00 77.31 83 MET A C 1
ATOM 639 O O . MET A 1 83 ? 7.957 -3.665 -3.418 1.00 77.31 83 MET A O 1
ATOM 643 N N . ALA A 1 84 ? 8.285 -4.424 -5.484 1.00 82.62 84 ALA A N 1
ATOM 644 C CA . ALA A 1 84 ? 7.472 -5.619 -5.276 1.00 82.62 84 ALA A CA 1
ATOM 645 C C . ALA A 1 84 ? 8.152 -6.625 -4.331 1.00 82.62 84 ALA A C 1
ATOM 647 O O . ALA A 1 84 ? 7.484 -7.256 -3.515 1.00 82.62 84 ALA A O 1
ATOM 648 N N . ALA A 1 85 ? 9.476 -6.762 -4.408 1.00 79.88 85 ALA A N 1
ATOM 649 C CA . ALA A 1 85 ? 10.252 -7.658 -3.560 1.00 79.88 85 ALA A CA 1
ATOM 650 C C . ALA A 1 85 ? 10.278 -7.206 -2.092 1.00 79.88 85 ALA A C 1
ATOM 652 O O . ALA A 1 85 ? 10.258 -8.054 -1.197 1.00 79.88 85 ALA A O 1
ATOM 653 N N . SER A 1 86 ? 10.258 -5.894 -1.825 1.00 74.44 86 SER A N 1
ATOM 654 C CA . SER A 1 86 ? 10.264 -5.357 -0.457 1.00 74.44 86 SER A CA 1
ATOM 655 C C . SER A 1 86 ? 9.045 -5.799 0.361 1.00 74.44 86 SER A C 1
ATOM 657 O O . SER A 1 86 ? 9.157 -6.011 1.568 1.00 74.44 86 SER A O 1
ATOM 659 N N . PHE A 1 87 ? 7.912 -6.083 -0.293 1.00 74.31 87 PHE A N 1
ATOM 660 C CA . PHE A 1 87 ? 6.755 -6.730 0.333 1.00 74.31 87 PHE A CA 1
ATOM 661 C C . PHE A 1 87 ? 7.135 -8.029 1.070 1.00 74.31 87 PHE A C 1
ATOM 663 O O . PHE A 1 87 ? 6.638 -8.299 2.164 1.00 74.31 87 PHE A O 1
ATOM 670 N N . PHE A 1 88 ? 8.023 -8.843 0.490 1.00 72.69 88 PHE A N 1
ATOM 671 C CA . PHE A 1 88 ? 8.405 -10.146 1.040 1.00 72.69 88 PHE A CA 1
ATOM 672 C C . PHE A 1 88 ? 9.459 -10.063 2.145 1.00 72.69 88 PHE A C 1
ATOM 674 O O . PHE A 1 88 ? 9.623 -11.036 2.881 1.00 72.69 88 PHE A O 1
ATOM 681 N N . LEU A 1 89 ? 10.133 -8.919 2.306 1.00 67.69 89 LEU A N 1
ATOM 682 C CA . LEU A 1 89 ? 11.131 -8.726 3.363 1.00 67.69 89 LEU A CA 1
ATOM 683 C C . LEU A 1 89 ? 10.511 -8.787 4.761 1.00 67.69 89 LEU A C 1
ATOM 685 O O . LEU A 1 89 ? 11.192 -9.142 5.722 1.00 67.69 89 LEU A O 1
ATOM 689 N N . ARG A 1 90 ? 9.210 -8.500 4.887 1.00 61.91 90 ARG A N 1
ATOM 690 C CA . ARG A 1 90 ? 8.493 -8.635 6.155 1.00 61.91 90 ARG A CA 1
ATOM 691 C C . ARG A 1 90 ? 7.189 -9.409 5.977 1.00 61.91 90 ARG A C 1
ATOM 693 O O . ARG A 1 90 ? 6.121 -8.817 5.826 1.00 61.91 90 ARG A O 1
ATOM 700 N N . PRO A 1 91 ? 7.245 -10.750 6.007 1.00 57.09 91 PRO A N 1
ATOM 701 C CA . PRO A 1 91 ? 6.050 -11.556 5.845 1.00 57.09 91 PRO A CA 1
ATOM 702 C C . PRO A 1 91 ? 5.054 -11.274 6.973 1.00 57.09 91 PRO A C 1
ATOM 704 O O . PRO A 1 91 ? 5.413 -11.315 8.152 1.00 57.09 91 PRO A O 1
ATOM 707 N N . LYS A 1 92 ? 3.776 -11.073 6.619 1.00 63.75 92 LYS A N 1
ATOM 708 C CA . LYS A 1 92 ? 2.696 -10.967 7.609 1.00 63.75 92 LYS A CA 1
ATOM 709 C C . LYS A 1 92 ? 2.748 -12.159 8.573 1.00 63.75 92 LYS A C 1
ATOM 711 O O . LYS A 1 92 ? 2.899 -13.303 8.105 1.00 63.75 92 LYS A O 1
ATOM 716 N N . PRO A 1 93 ? 2.566 -11.944 9.885 1.00 59.97 93 PRO A N 1
ATOM 717 C CA . PRO A 1 93 ? 2.381 -13.043 10.811 1.00 59.97 93 PRO A CA 1
ATOM 718 C C . PRO A 1 93 ? 1.137 -13.855 10.420 1.00 59.97 93 PRO A C 1
ATOM 720 O O . PRO A 1 93 ? 0.168 -13.332 9.870 1.00 59.97 93 PRO A O 1
ATOM 723 N N . VAL A 1 94 ? 1.169 -15.162 10.688 1.00 57.41 94 VAL A N 1
ATOM 724 C CA . VAL A 1 94 ? 0.195 -16.144 10.162 1.00 57.41 94 VAL A CA 1
ATOM 725 C C . VAL A 1 94 ? -1.262 -15.762 10.455 1.00 57.41 94 VAL A C 1
ATOM 727 O O . VAL A 1 94 ? -2.133 -15.992 9.624 1.00 57.41 94 VAL A O 1
ATOM 730 N N . TYR A 1 95 ? -1.529 -15.116 11.591 1.00 55.97 95 TYR A N 1
ATOM 731 C CA . TYR A 1 95 ? -2.876 -14.703 11.999 1.00 55.97 95 TYR A CA 1
ATOM 732 C C . TYR A 1 95 ? -3.436 -13.487 11.232 1.00 55.97 95 TYR A C 1
ATOM 734 O O . TYR A 1 95 ? -4.635 -13.229 11.314 1.00 55.97 95 TYR A O 1
ATOM 742 N N . GLN A 1 96 ? -2.599 -12.748 10.495 1.00 60.28 96 GLN A N 1
ATOM 743 C CA . GLN A 1 96 ? -2.993 -11.616 9.641 1.00 60.28 96 GLN A CA 1
ATOM 744 C C . GLN A 1 96 ? -3.099 -11.993 8.155 1.00 60.28 96 GLN A C 1
ATOM 746 O O . GLN A 1 96 ? -3.680 -11.242 7.371 1.00 60.28 96 GLN A O 1
ATOM 751 N N . ARG A 1 97 ? -2.578 -13.160 7.744 1.00 61.94 97 ARG A N 1
ATOM 752 C CA . ARG A 1 97 ? -2.643 -13.614 6.346 1.00 61.94 97 ARG A CA 1
ATOM 753 C C . ARG A 1 97 ? -4.070 -14.002 5.974 1.00 61.94 97 ARG A C 1
ATOM 755 O O . ARG A 1 97 ? -4.635 -14.934 6.549 1.00 61.94 97 ARG A O 1
ATOM 762 N N . ARG A 1 98 ? -4.649 -13.331 4.976 1.00 63.94 98 ARG A N 1
ATOM 763 C CA . ARG A 1 98 ? -5.924 -13.756 4.381 1.00 63.94 98 ARG A CA 1
ATOM 764 C C . ARG A 1 98 ? -5.658 -14.618 3.155 1.00 63.94 98 ARG A C 1
ATOM 766 O O . ARG A 1 98 ? -4.756 -14.338 2.375 1.00 63.94 98 ARG A O 1
ATOM 773 N N . SER A 1 99 ? -6.495 -15.628 2.932 1.00 64.19 99 SER A N 1
ATOM 774 C CA . SER A 1 99 ? -6.431 -16.437 1.706 1.00 64.19 99 SER A CA 1
ATOM 775 C C . SER A 1 99 ? -6.650 -15.600 0.438 1.00 64.19 99 SER A C 1
ATOM 777 O O . SER A 1 99 ? -6.087 -15.920 -0.602 1.00 64.19 99 SER A O 1
ATOM 779 N N . SER A 1 100 ? -7.415 -14.506 0.533 1.00 68.56 100 SER A N 1
ATOM 780 C CA . SER A 1 100 ? -7.640 -13.553 -0.560 1.00 68.56 100 SER A CA 1
ATOM 781 C C . SER A 1 100 ? -6.388 -12.773 -0.964 1.00 68.56 100 SER A C 1
ATOM 783 O O . SER A 1 100 ? -6.292 -12.365 -2.116 1.00 68.56 100 SER A O 1
ATOM 785 N N . ASP A 1 101 ? -5.430 -12.575 -0.051 1.00 74.44 101 ASP A N 1
ATOM 786 C CA . ASP A 1 101 ? -4.230 -11.766 -0.311 1.00 74.44 101 ASP A CA 1
ATOM 787 C C . ASP A 1 101 ? -3.354 -12.429 -1.388 1.00 74.44 101 ASP A C 1
ATOM 789 O O . ASP A 1 101 ? -2.791 -11.751 -2.243 1.00 74.44 101 ASP A O 1
ATOM 793 N N . TYR A 1 102 ? -3.320 -13.768 -1.419 1.00 79.69 102 TYR A N 1
ATOM 794 C CA . TYR A 1 102 ? -2.607 -14.532 -2.446 1.00 79.69 102 TYR A CA 1
ATOM 795 C C . TYR A 1 102 ? -3.163 -14.299 -3.853 1.00 79.69 102 TYR A C 1
ATOM 797 O O . TYR A 1 102 ? -2.389 -14.219 -4.802 1.00 79.69 102 TYR A O 1
ATOM 805 N N . GLY A 1 103 ? -4.484 -14.148 -3.994 1.00 85.75 103 GLY A N 1
ATOM 806 C CA . GLY A 1 103 ? -5.105 -13.854 -5.287 1.00 85.75 103 GLY A CA 1
ATOM 807 C C . GLY A 1 103 ? -4.624 -12.519 -5.854 1.00 85.75 103 GLY A C 1
ATOM 808 O O . GLY A 1 103 ? -4.235 -12.445 -7.016 1.00 85.75 103 GLY A O 1
ATOM 809 N N . TRP A 1 104 ? -4.560 -11.485 -5.013 1.00 86.56 104 TRP A N 1
ATOM 810 C CA . TRP A 1 104 ? -4.075 -10.162 -5.413 1.00 86.56 104 TRP A CA 1
ATOM 811 C C . TRP A 1 104 ? -2.589 -10.148 -5.769 1.00 86.56 104 TRP A C 1
ATOM 813 O O . TRP A 1 104 ? -2.207 -9.495 -6.737 1.00 86.56 104 TRP A O 1
ATOM 823 N N . LEU A 1 105 ? -1.756 -10.914 -5.059 1.00 87.06 105 LEU A N 1
ATOM 824 C CA . LEU A 1 105 ? -0.337 -11.055 -5.404 1.00 87.06 105 LEU A CA 1
ATOM 825 C C . LEU A 1 105 ? -0.127 -11.783 -6.740 1.00 87.06 105 LEU A C 1
ATOM 827 O O . LEU A 1 105 ? 0.759 -11.406 -7.501 1.00 87.06 105 LEU A O 1
ATOM 831 N N . VAL A 1 106 ? -0.957 -12.780 -7.068 1.00 90.81 106 VAL A N 1
ATOM 832 C CA . VAL A 1 106 ? -0.920 -13.448 -8.384 1.00 90.81 106 VAL A CA 1
ATOM 833 C C . VAL A 1 106 ? -1.313 -12.482 -9.504 1.00 90.81 106 VAL A C 1
ATOM 835 O O . VAL A 1 106 ? -0.669 -12.456 -10.556 1.00 90.81 106 VAL A O 1
ATOM 838 N N . VAL A 1 107 ? -2.333 -11.650 -9.281 1.00 91.88 107 VAL A N 1
ATOM 839 C CA . VAL A 1 107 ? -2.724 -10.600 -10.235 1.00 91.88 107 VAL A CA 1
ATOM 840 C C . VAL A 1 107 ? -1.596 -9.578 -10.406 1.00 91.88 107 VAL A C 1
ATOM 842 O O . VAL A 1 107 ? -1.244 -9.249 -11.537 1.00 91.88 107 VAL A O 1
ATOM 845 N N . ALA A 1 108 ? -0.959 -9.142 -9.314 1.00 90.81 108 ALA A N 1
ATOM 846 C CA . ALA A 1 108 ? 0.203 -8.257 -9.373 1.00 90.81 108 ALA A CA 1
ATOM 847 C C . ALA A 1 108 ? 1.359 -8.876 -10.177 1.00 90.81 108 ALA A C 1
ATOM 849 O O . ALA A 1 108 ? 1.906 -8.229 -11.067 1.00 90.81 108 ALA A O 1
ATOM 850 N N . ALA A 1 109 ? 1.687 -10.147 -9.928 1.00 91.62 109 ALA A N 1
ATOM 851 C CA . ALA A 1 109 ? 2.714 -10.867 -10.679 1.00 91.62 109 ALA A CA 1
ATOM 852 C C . ALA A 1 109 ? 2.374 -10.965 -12.176 1.00 91.62 109 ALA A C 1
ATOM 854 O O . ALA A 1 109 ? 3.260 -10.849 -13.021 1.00 91.62 109 ALA A O 1
ATOM 855 N N . SER A 1 110 ? 1.090 -11.115 -12.513 1.00 93.75 110 SER A N 1
ATOM 856 C CA . SER A 1 110 ? 0.619 -11.133 -13.903 1.00 93.75 110 SER A CA 1
ATOM 857 C C . SER A 1 110 ? 0.806 -9.773 -14.581 1.00 93.75 110 SER A C 1
ATOM 859 O O . SER A 1 110 ? 1.282 -9.719 -15.714 1.00 93.75 110 SER A O 1
ATOM 861 N N . PHE A 1 111 ? 0.505 -8.669 -13.885 1.00 94.00 111 PHE A N 1
ATOM 862 C CA . PHE A 1 111 ? 0.785 -7.321 -14.389 1.00 94.00 111 PHE A CA 1
ATOM 863 C C . PHE A 1 111 ? 2.283 -7.069 -14.561 1.00 94.00 111 PHE A C 1
ATOM 865 O O . PHE A 1 111 ? 2.685 -6.530 -15.589 1.00 94.00 111 PHE A O 1
ATOM 872 N N . TYR A 1 112 ? 3.116 -7.514 -13.616 1.00 92.75 112 TYR A N 1
ATOM 873 C CA . TYR A 1 112 ? 4.570 -7.422 -13.755 1.00 92.75 112 TYR A CA 1
ATOM 874 C C . TYR A 1 112 ? 5.078 -8.217 -14.965 1.00 92.75 112 TYR A C 1
ATOM 876 O O . TYR A 1 112 ? 5.855 -7.706 -15.767 1.00 92.75 112 TYR A O 1
ATOM 884 N N . GLY A 1 113 ? 4.576 -9.439 -15.165 1.00 93.56 113 GLY A N 1
ATOM 885 C CA . GLY A 1 113 ? 4.876 -10.236 -16.354 1.00 93.56 113 GLY A CA 1
ATOM 886 C C . GLY A 1 113 ? 4.470 -9.530 -17.651 1.00 93.56 113 GLY A C 1
ATOM 887 O O . GLY A 1 113 ? 5.252 -9.489 -18.598 1.00 93.56 113 GLY A O 1
ATOM 888 N N . ALA A 1 114 ? 3.287 -8.909 -17.686 1.00 93.00 114 ALA A N 1
ATOM 889 C CA . ALA A 1 114 ? 2.838 -8.124 -18.834 1.00 93.00 114 ALA A CA 1
ATOM 890 C C . ALA A 1 114 ? 3.748 -6.914 -19.102 1.00 93.00 114 ALA A C 1
ATOM 892 O O . ALA A 1 114 ? 4.100 -6.672 -20.255 1.00 93.00 114 ALA A O 1
ATOM 893 N N . LEU A 1 115 ? 4.186 -6.197 -18.058 1.00 92.06 115 LEU A N 1
ATOM 894 C CA . LEU A 1 115 ? 5.153 -5.100 -18.182 1.00 92.06 115 LEU A CA 1
ATOM 895 C C . LEU A 1 115 ? 6.460 -5.576 -18.825 1.00 92.06 115 LEU A C 1
ATOM 897 O O . LEU A 1 115 ? 6.948 -4.922 -19.746 1.00 92.06 115 LEU A O 1
ATOM 901 N N . LEU A 1 116 ? 6.993 -6.730 -18.410 1.00 91.00 116 LEU A N 1
ATOM 902 C CA . LEU A 1 116 ? 8.204 -7.312 -19.001 1.00 91.00 116 LEU A CA 1
ATOM 903 C C . LEU A 1 116 ? 8.000 -7.705 -20.471 1.00 91.00 116 LEU A C 1
ATOM 905 O O . LEU A 1 116 ? 8.847 -7.403 -21.312 1.00 91.00 116 LEU A O 1
ATOM 909 N N . VAL A 1 117 ? 6.865 -8.331 -20.799 1.00 91.94 117 VAL A N 1
ATOM 910 C CA . VAL A 1 117 ? 6.529 -8.723 -22.178 1.00 91.94 117 VAL A CA 1
ATOM 911 C C . VAL A 1 117 ? 6.375 -7.500 -23.078 1.00 91.94 117 VAL A C 1
ATOM 913 O O . VAL A 1 117 ? 6.898 -7.492 -24.186 1.00 91.94 117 VAL A O 1
ATOM 916 N N . ILE A 1 118 ? 5.707 -6.444 -22.617 1.00 90.44 118 ILE A N 1
ATOM 917 C CA . ILE A 1 118 ? 5.556 -5.209 -23.395 1.00 90.44 118 ILE A CA 1
ATOM 918 C C . ILE A 1 118 ? 6.919 -4.519 -23.553 1.00 90.44 118 ILE A C 1
ATOM 920 O O . ILE A 1 118 ? 7.250 -4.079 -24.652 1.00 90.44 118 ILE A O 1
ATOM 924 N N . SER A 1 119 ? 7.728 -4.477 -22.492 1.00 87.19 119 SER A N 1
ATOM 925 C CA . SER A 1 119 ? 9.053 -3.836 -22.481 1.00 87.19 119 SER A CA 1
ATOM 926 C C . SER A 1 119 ? 10.061 -4.489 -23.423 1.00 87.19 119 SER A C 1
ATOM 928 O O . SER A 1 119 ? 10.834 -3.787 -24.070 1.00 87.19 119 SER A O 1
ATOM 930 N N . HIS A 1 120 ? 10.079 -5.822 -23.486 1.00 86.38 120 HIS A N 1
ATOM 931 C CA . HIS A 1 120 ? 11.145 -6.569 -24.165 1.00 86.38 120 HIS A CA 1
ATOM 932 C C . HIS A 1 120 ? 10.656 -7.430 -25.336 1.00 86.38 120 HIS A C 1
ATOM 934 O O . HIS A 1 120 ? 11.451 -7.812 -26.189 1.00 86.38 120 HIS A O 1
ATOM 940 N N . GLY A 1 121 ? 9.361 -7.733 -25.399 1.00 85.88 121 GLY A N 1
ATOM 941 C CA . GLY A 1 121 ? 8.736 -8.522 -26.463 1.00 85.88 121 GLY A CA 1
ATOM 942 C C . GLY A 1 121 ? 8.060 -7.686 -27.550 1.00 85.88 121 GLY A C 1
ATOM 943 O O . GLY A 1 121 ? 7.567 -8.253 -28.524 1.00 85.88 121 GLY A O 1
ATOM 944 N N . THR A 1 122 ? 8.021 -6.356 -27.416 1.00 86.81 122 THR A N 1
ATOM 945 C CA . THR A 1 122 ? 7.408 -5.463 -28.410 1.00 86.81 122 THR A CA 1
ATOM 946 C C . THR A 1 122 ? 8.324 -4.294 -28.763 1.00 86.81 122 THR A C 1
ATOM 948 O O . THR A 1 122 ? 9.171 -3.887 -27.974 1.00 86.81 122 THR A O 1
ATOM 951 N N . ALA A 1 123 ? 8.140 -3.718 -29.954 1.00 84.94 123 ALA A N 1
ATOM 952 C CA . ALA A 1 123 ? 8.865 -2.521 -30.388 1.00 84.94 123 ALA A CA 1
ATOM 953 C C . ALA A 1 123 ? 8.190 -1.205 -29.946 1.00 84.94 123 ALA A C 1
ATOM 955 O O . ALA A 1 123 ? 8.623 -0.133 -30.370 1.00 84.94 123 ALA A O 1
ATOM 956 N N . LEU A 1 124 ? 7.143 -1.270 -29.106 1.00 84.31 124 LEU A N 1
ATOM 957 C CA . LEU A 1 124 ? 6.287 -0.124 -28.777 1.00 84.31 124 LEU A CA 1
ATOM 958 C C . LEU A 1 124 ? 7.074 1.059 -28.208 1.00 84.31 124 LEU A C 1
ATOM 960 O O . LEU A 1 124 ? 6.813 2.195 -28.587 1.00 84.31 124 LEU A O 1
ATOM 964 N N . ALA A 1 125 ? 8.068 0.787 -27.357 1.00 83.06 125 ALA A N 1
ATOM 965 C CA . ALA A 1 125 ? 8.917 1.819 -26.767 1.00 83.06 125 ALA A CA 1
ATOM 966 C C . ALA A 1 125 ? 9.630 2.683 -27.825 1.00 83.06 125 ALA A C 1
ATOM 968 O O . ALA A 1 125 ? 9.825 3.873 -27.602 1.00 83.06 125 ALA A O 1
ATOM 969 N N . LYS A 1 126 ? 9.961 2.100 -28.988 1.00 82.69 126 LYS A N 1
ATOM 970 C CA . LYS A 1 126 ? 10.643 2.784 -30.097 1.00 82.69 126 LYS A CA 1
ATOM 971 C C . LYS A 1 126 ? 9.668 3.426 -31.078 1.00 82.69 126 LYS A C 1
ATOM 973 O O . LYS A 1 126 ? 9.913 4.521 -31.569 1.00 82.69 126 LYS A O 1
ATOM 978 N N . THR A 1 127 ? 8.575 2.737 -31.407 1.00 87.75 127 THR A N 1
ATOM 979 C CA . THR A 1 127 ? 7.645 3.184 -32.458 1.00 87.75 127 THR A CA 1
ATOM 980 C C . THR A 1 127 ? 6.595 4.168 -31.953 1.00 87.75 127 THR A C 1
ATOM 982 O O . THR A 1 127 ? 6.184 5.053 -32.697 1.00 87.75 127 THR A O 1
ATOM 985 N N . GLN A 1 128 ? 6.130 4.001 -30.712 1.00 88.50 128 GLN A N 1
ATOM 986 C CA . GLN A 1 128 ? 5.059 4.785 -30.088 1.00 88.50 128 GLN A CA 1
ATOM 987 C C . GLN A 1 128 ? 5.382 5.021 -28.600 1.00 88.50 128 GLN A C 1
ATOM 989 O O . GLN A 1 128 ? 4.736 4.451 -27.717 1.00 88.50 128 GLN A O 1
ATOM 994 N N . PRO A 1 129 ? 6.389 5.861 -28.291 1.00 85.38 129 PRO A N 1
ATOM 995 C CA . PRO A 1 129 ? 6.896 6.020 -26.928 1.00 85.38 129 PRO A CA 1
ATOM 996 C C . PRO A 1 129 ? 5.836 6.555 -25.955 1.00 85.38 129 PRO A C 1
ATOM 998 O O . PRO A 1 129 ? 5.785 6.127 -24.806 1.00 85.38 129 PRO A O 1
ATOM 1001 N N . ILE A 1 130 ? 4.959 7.456 -26.408 1.00 85.88 130 ILE A N 1
ATOM 1002 C CA . ILE A 1 130 ? 3.903 8.040 -25.565 1.00 85.88 130 ILE A CA 1
ATOM 1003 C C . ILE A 1 130 ? 2.896 6.966 -25.134 1.00 85.88 130 ILE A C 1
ATOM 1005 O O . ILE A 1 130 ? 2.569 6.869 -23.949 1.00 85.88 130 ILE A O 1
ATOM 1009 N N . ASP A 1 131 ? 2.445 6.134 -26.073 1.00 87.00 131 ASP A N 1
ATOM 1010 C CA . ASP A 1 131 ? 1.479 5.068 -25.797 1.00 87.00 131 ASP A CA 1
ATOM 1011 C C . ASP A 1 131 ? 2.103 3.973 -24.929 1.00 87.00 131 ASP A C 1
ATOM 1013 O O . ASP A 1 131 ? 1.475 3.504 -23.976 1.00 87.00 131 ASP A O 1
ATOM 1017 N N . PHE A 1 132 ? 3.371 3.630 -25.195 1.00 89.88 132 PHE A N 1
ATOM 1018 C CA . PHE A 1 132 ? 4.148 2.718 -24.360 1.00 89.88 132 PHE A CA 1
ATOM 1019 C C . PHE A 1 132 ? 4.189 3.196 -22.908 1.00 89.88 132 PHE A C 1
ATOM 1021 O O . PHE A 1 132 ? 3.748 2.466 -22.025 1.00 89.88 132 PHE A O 1
ATOM 1028 N N . TRP A 1 133 ? 4.664 4.418 -22.651 1.00 85.94 133 TRP A N 1
ATOM 1029 C CA . TRP A 1 133 ? 4.821 4.924 -2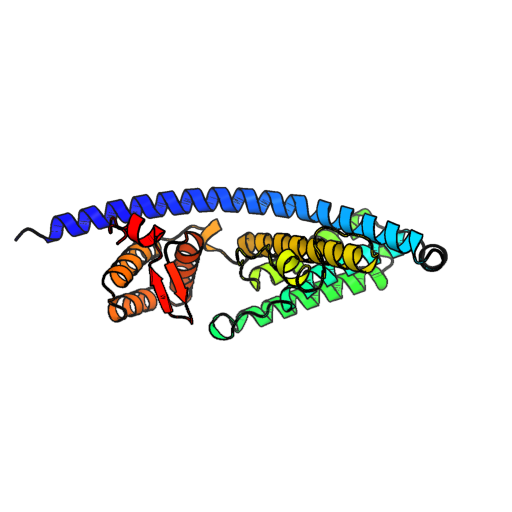1.285 1.00 85.94 133 TRP A CA 1
ATOM 1030 C C . TRP A 1 133 ? 3.483 5.131 -20.575 1.00 85.94 133 TRP A C 1
ATOM 1032 O O . TRP A 1 133 ? 3.390 4.882 -19.375 1.00 85.94 133 TRP A O 1
ATOM 1042 N N . SER A 1 134 ? 2.433 5.516 -21.304 1.00 86.19 134 SER A N 1
ATOM 1043 C CA . SER A 1 134 ? 1.088 5.672 -20.738 1.00 86.19 134 SER A CA 1
ATOM 1044 C C . SER A 1 134 ? 0.506 4.329 -20.290 1.00 86.19 134 SER A C 1
ATOM 1046 O O . SER A 1 134 ? 0.036 4.194 -19.158 1.00 86.19 134 SER A O 1
ATOM 1048 N N . MET A 1 135 ? 0.584 3.308 -21.150 1.00 90.25 135 MET A N 1
ATOM 1049 C CA . MET A 1 135 ? 0.140 1.952 -20.823 1.00 90.25 135 MET A CA 1
ATOM 1050 C C . MET A 1 135 ? 1.009 1.327 -19.725 1.00 90.25 135 MET A C 1
ATOM 1052 O O . MET A 1 135 ? 0.485 0.701 -18.804 1.00 90.25 135 MET A O 1
ATOM 1056 N N . TYR A 1 136 ? 2.326 1.527 -19.798 1.00 89.25 136 TYR A N 1
ATOM 1057 C CA . TYR A 1 136 ? 3.283 1.056 -18.804 1.00 89.25 136 TYR A CA 1
ATOM 1058 C C . TYR A 1 136 ? 2.968 1.640 -17.426 1.00 89.25 136 TYR A C 1
ATOM 1060 O O . TYR A 1 136 ? 2.850 0.897 -16.454 1.00 89.25 136 TYR A O 1
ATOM 1068 N N . LEU A 1 137 ? 2.763 2.958 -17.340 1.00 86.69 137 LEU A N 1
ATOM 1069 C CA . LEU A 1 137 ? 2.398 3.626 -16.095 1.00 86.69 137 LEU A CA 1
ATOM 1070 C C . LEU A 1 137 ? 1.091 3.061 -15.536 1.00 86.69 137 LEU A C 1
ATOM 1072 O O . LEU A 1 137 ? 1.034 2.715 -14.361 1.00 86.69 137 LEU A O 1
ATOM 1076 N N . PHE A 1 138 ? 0.059 2.912 -16.368 1.00 89.25 138 PHE A N 1
ATOM 1077 C CA . PHE A 1 138 ? -1.219 2.355 -15.929 1.00 89.25 138 PHE A CA 1
ATOM 1078 C C . PHE A 1 138 ? -1.071 0.940 -15.345 1.00 89.25 138 PHE A C 1
ATOM 1080 O O . PHE A 1 138 ? -1.571 0.663 -14.254 1.00 89.25 138 PHE A O 1
ATOM 1087 N N . LEU A 1 139 ? -0.339 0.058 -16.031 1.00 91.94 139 LEU A N 1
ATOM 1088 C CA . LEU A 1 139 ? -0.079 -1.308 -15.571 1.00 91.94 139 LEU A CA 1
ATOM 1089 C C . LEU A 1 139 ? 0.774 -1.339 -14.295 1.00 91.94 139 LEU A C 1
ATOM 1091 O O . LEU A 1 139 ? 0.493 -2.130 -13.395 1.00 91.94 139 LEU A O 1
ATOM 1095 N N . ALA A 1 140 ? 1.771 -0.460 -14.180 1.00 87.75 140 ALA A N 1
ATOM 1096 C CA . AL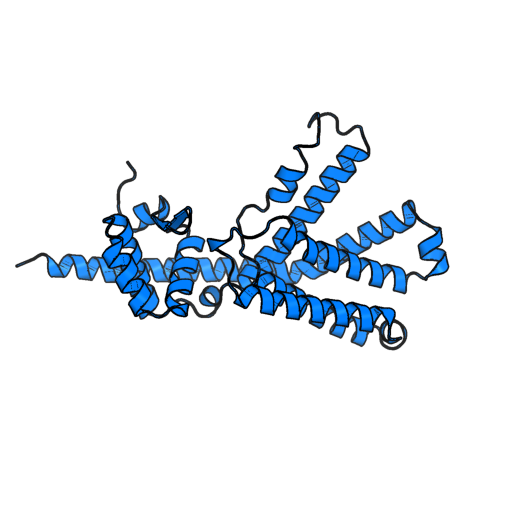A A 1 140 ? 2.600 -0.334 -12.984 1.00 87.75 140 ALA A CA 1
ATOM 1097 C C . ALA A 1 140 ? 1.784 0.142 -11.772 1.00 87.75 140 ALA A C 1
ATOM 1099 O O . ALA A 1 140 ? 1.889 -0.440 -10.693 1.00 87.75 140 ALA A O 1
ATOM 1100 N N . LEU A 1 141 ? 0.914 1.142 -11.947 1.00 86.44 141 LEU A N 1
ATOM 1101 C CA . LEU A 1 141 ? 0.004 1.609 -10.896 1.00 86.44 141 LEU A CA 1
ATOM 1102 C C . LEU A 1 141 ? -0.993 0.514 -10.490 1.00 86.44 141 LEU A C 1
ATOM 1104 O O . LEU A 1 141 ? -1.232 0.317 -9.300 1.00 86.44 141 LEU A O 1
ATOM 1108 N N . ALA A 1 142 ? -1.542 -0.234 -11.453 1.00 89.31 142 ALA A N 1
ATOM 1109 C CA . ALA A 1 142 ? -2.442 -1.355 -11.181 1.00 89.31 142 ALA A CA 1
ATOM 1110 C C . ALA A 1 142 ? -1.738 -2.484 -10.409 1.00 89.31 142 ALA A C 1
ATOM 1112 O O . ALA A 1 142 ? -2.291 -3.017 -9.443 1.00 89.31 142 ALA A O 1
ATOM 1113 N N . MET A 1 143 ? -0.500 -2.811 -10.789 1.00 91.25 143 MET A N 1
ATOM 1114 C CA . MET A 1 143 ? 0.352 -3.761 -10.076 1.00 91.25 143 MET A CA 1
ATOM 1115 C C . MET A 1 143 ? 0.590 -3.313 -8.630 1.00 91.25 143 MET A C 1
ATOM 1117 O O . MET A 1 143 ? 0.322 -4.079 -7.703 1.00 91.25 143 MET A O 1
ATOM 1121 N N . LEU A 1 144 ? 1.045 -2.072 -8.425 1.00 86.12 144 LEU A N 1
ATOM 1122 C CA . LEU A 1 144 ? 1.290 -1.513 -7.093 1.00 86.12 144 LEU A CA 1
ATOM 1123 C C . LEU A 1 144 ? 0.006 -1.438 -6.260 1.00 86.12 144 LEU A C 1
ATOM 1125 O O . LEU A 1 144 ? 0.048 -1.724 -5.069 1.00 86.12 144 LEU A O 1
ATOM 1129 N N . GLY A 1 145 ? -1.144 -1.148 -6.872 1.00 83.25 145 GLY A N 1
ATOM 1130 C CA . GLY A 1 145 ? -2.447 -1.197 -6.208 1.00 83.25 145 GLY A CA 1
ATOM 1131 C C . GLY A 1 145 ? -2.829 -2.602 -5.736 1.00 83.25 145 GLY A C 1
ATOM 1132 O O . GLY A 1 145 ? -3.322 -2.759 -4.618 1.00 83.25 145 GLY A O 1
ATOM 1133 N N . CYS A 1 146 ? -2.540 -3.638 -6.530 1.00 87.12 146 CYS A N 1
ATOM 1134 C CA . CYS A 1 146 ? -2.755 -5.033 -6.130 1.00 87.12 146 CYS A CA 1
ATOM 1135 C C . CYS A 1 146 ? -1.843 -5.440 -4.963 1.00 87.12 146 CYS A C 1
ATOM 1137 O O . CYS A 1 146 ? -2.308 -6.065 -4.007 1.00 87.12 146 CYS A O 1
ATOM 1139 N N . ILE A 1 147 ? -0.562 -5.052 -5.008 1.00 85.00 147 ILE A N 1
ATOM 1140 C CA . ILE A 1 147 ? 0.384 -5.291 -3.907 1.00 85.00 147 ILE A CA 1
ATOM 1141 C C . ILE A 1 147 ? -0.060 -4.519 -2.666 1.00 85.00 147 ILE A C 1
ATOM 1143 O O . ILE A 1 147 ? -0.132 -5.101 -1.591 1.00 85.00 147 ILE A O 1
ATOM 1147 N N . GLY A 1 148 ? -0.435 -3.249 -2.817 1.00 77.69 148 GLY A N 1
ATOM 1148 C CA . GLY A 1 148 ? -0.967 -2.405 -1.751 1.00 77.69 148 GLY A CA 1
ATOM 1149 C C . GLY A 1 148 ? -2.197 -3.015 -1.087 1.00 77.69 148 GLY A C 1
ATOM 1150 O O . GLY A 1 148 ? -2.267 -3.074 0.132 1.00 77.69 148 GLY A O 1
ATOM 1151 N N . HIS A 1 149 ? -3.140 -3.562 -1.856 1.00 77.50 149 HIS A N 1
ATOM 1152 C CA . HIS A 1 149 ? -4.308 -4.237 -1.286 1.00 77.50 149 HIS A CA 1
ATOM 1153 C C . HIS A 1 149 ? -3.929 -5.447 -0.415 1.00 77.50 149 HIS A C 1
ATOM 1155 O O . HIS A 1 149 ? -4.544 -5.689 0.627 1.00 77.50 149 HIS A O 1
ATOM 1161 N N . ALA A 1 150 ? -2.923 -6.212 -0.843 1.00 76.88 150 ALA A N 1
ATOM 1162 C CA . ALA A 1 150 ? -2.383 -7.325 -0.071 1.00 76.88 150 ALA A CA 1
ATOM 1163 C C . ALA A 1 150 ? -1.470 -6.858 1.077 1.00 76.88 150 ALA A C 1
ATOM 1165 O O . ALA A 1 150 ? -1.276 -7.602 2.039 1.00 76.88 150 ALA A O 1
ATOM 1166 N N . TYR A 1 151 ? -0.918 -5.650 1.006 1.00 71.44 151 TYR A N 1
ATOM 1167 C CA . TYR A 1 151 ? -0.045 -5.059 2.010 1.00 71.44 151 TYR A CA 1
ATOM 1168 C C . TYR A 1 151 ? -0.864 -4.507 3.178 1.00 71.44 151 TYR A C 1
ATOM 1170 O O . TYR A 1 151 ? -1.984 -4.026 3.027 1.00 71.44 151 TYR A O 1
ATOM 1178 N N . GLU A 1 152 ? -0.331 -4.644 4.386 1.00 62.16 152 GLU A N 1
ATOM 1179 C CA . GLU A 1 152 ? -0.932 -4.054 5.578 1.00 62.16 152 GLU A CA 1
ATOM 1180 C C . GLU A 1 152 ? 0.034 -2.976 6.063 1.00 62.16 152 GLU A C 1
ATOM 1182 O O . GLU A 1 152 ? 1.191 -3.302 6.345 1.00 62.16 152 GLU A O 1
ATOM 1187 N N . PRO A 1 153 ? -0.382 -1.697 6.079 1.00 56.06 153 PRO A N 1
ATOM 1188 C CA . PRO A 1 153 ? 0.507 -0.621 6.464 1.00 56.06 153 PRO A CA 1
ATOM 1189 C C . PRO A 1 153 ? 0.832 -0.787 7.948 1.00 56.06 153 PRO A C 1
ATOM 1191 O O . PRO A 1 153 ? -0.050 -0.745 8.806 1.00 56.06 153 PRO A O 1
ATOM 1194 N N . HIS A 1 154 ? 2.106 -1.014 8.235 1.00 55.22 154 HIS A N 1
ATOM 1195 C CA . HIS A 1 154 ? 2.663 -0.882 9.570 1.00 55.22 154 HIS A CA 1
ATOM 1196 C C . HIS A 1 154 ? 3.438 0.432 9.606 1.00 55.22 154 HIS A C 1
ATOM 1198 O O . HIS A 1 154 ? 4.176 0.713 8.663 1.00 55.22 154 HIS A O 1
ATOM 1204 N N . ASP A 1 155 ? 3.313 1.198 10.691 1.00 45.66 155 ASP A N 1
ATOM 1205 C CA . ASP A 1 155 ? 4.019 2.478 10.895 1.00 45.66 155 ASP A CA 1
ATOM 1206 C C . ASP A 1 155 ? 5.554 2.323 11.019 1.00 45.66 155 ASP A C 1
ATOM 1208 O O . ASP A 1 155 ? 6.282 3.274 11.296 1.00 45.66 155 ASP A O 1
ATOM 1212 N N . ASP A 1 156 ? 6.079 1.129 10.747 1.00 47.38 156 ASP A N 1
ATOM 1213 C CA . ASP A 1 156 ? 7.497 0.804 10.782 1.00 47.38 156 ASP A CA 1
ATOM 1214 C C . ASP A 1 156 ? 8.183 1.147 9.445 1.00 47.38 156 ASP A C 1
ATOM 1216 O O . ASP A 1 156 ? 8.911 0.331 8.872 1.00 47.38 156 ASP A O 1
ATOM 1220 N N . TYR A 1 157 ? 8.016 2.383 8.958 1.00 44.56 157 TYR A N 1
ATOM 1221 C CA . TYR A 1 157 ? 8.862 2.952 7.889 1.00 44.56 157 TYR A CA 1
ATOM 1222 C C . TYR A 1 157 ? 10.362 2.872 8.240 1.00 44.56 157 TYR A C 1
ATOM 1224 O O . TYR A 1 157 ? 11.233 2.928 7.373 1.00 44.56 157 TYR A O 1
ATOM 1232 N N . TYR A 1 158 ? 10.658 2.667 9.524 1.00 43.47 158 TYR A N 1
ATOM 1233 C CA . TYR A 1 158 ? 11.980 2.442 10.076 1.00 43.47 158 TYR A CA 1
ATOM 1234 C C . TYR A 1 158 ? 12.604 1.084 9.731 1.00 43.47 158 TYR A C 1
ATOM 1236 O O . TYR A 1 158 ? 13.752 0.885 10.090 1.00 43.47 158 TYR A O 1
ATOM 1244 N N . LEU A 1 159 ? 11.954 0.138 9.037 1.00 44.91 159 LEU A N 1
ATOM 1245 C CA . LEU A 1 159 ? 12.619 -1.142 8.722 1.00 44.91 159 LEU A CA 1
ATOM 1246 C C . LEU A 1 159 ? 13.879 -0.999 7.872 1.00 44.91 159 LEU A C 1
ATOM 1248 O O . LEU A 1 159 ? 14.862 -1.680 8.147 1.00 44.91 159 LEU A O 1
ATOM 1252 N N . GLY A 1 160 ? 13.878 -0.092 6.893 1.00 44.53 160 GLY A N 1
ATOM 1253 C CA . GLY A 1 160 ? 15.100 0.241 6.156 1.00 44.53 160 GLY A CA 1
ATOM 1254 C C . GLY A 1 160 ? 16.183 0.830 7.071 1.00 44.53 160 GLY A C 1
ATOM 1255 O O . GLY A 1 160 ? 17.366 0.563 6.893 1.00 44.53 160 GLY A O 1
ATOM 1256 N N . TRP A 1 161 ? 15.757 1.550 8.112 1.00 42.75 161 TRP A N 1
ATOM 1257 C CA . TRP A 1 161 ? 16.589 2.129 9.170 1.00 42.75 161 TRP A CA 1
ATOM 1258 C C . TRP A 1 161 ? 16.939 1.174 10.315 1.00 42.75 161 TRP A C 1
ATOM 1260 O O . TRP A 1 161 ? 17.769 1.534 11.127 1.00 42.75 161 TRP A O 1
ATOM 1270 N N . ILE A 1 162 ? 16.320 -0.000 10.439 1.00 44.78 162 ILE A N 1
ATOM 1271 C CA . ILE A 1 162 ? 16.631 -0.991 11.484 1.00 44.78 162 ILE A CA 1
ATOM 1272 C C . ILE A 1 162 ? 17.453 -2.130 10.875 1.00 44.78 162 ILE A C 1
ATOM 1274 O O . ILE A 1 162 ? 18.330 -2.670 11.536 1.00 44.78 162 ILE A O 1
ATOM 1278 N N . ALA A 1 163 ? 17.230 -2.463 9.602 1.00 42.91 163 ALA A N 1
ATOM 1279 C CA . ALA A 1 163 ? 18.032 -3.449 8.882 1.00 42.91 163 ALA A CA 1
ATOM 1280 C C . ALA A 1 163 ? 19.409 -2.907 8.449 1.00 42.91 163 ALA A C 1
ATOM 1282 O O . ALA A 1 163 ? 20.359 -3.679 8.388 1.00 42.91 163 ALA A O 1
ATOM 1283 N N . GLY A 1 164 ? 19.530 -1.601 8.174 1.00 40.53 164 GLY A N 1
ATOM 1284 C CA . GLY A 1 164 ? 20.795 -0.959 7.789 1.00 40.53 164 GLY A CA 1
ATOM 1285 C C . GLY A 1 164 ? 21.842 -0.867 8.914 1.00 40.53 164 GLY A C 1
ATOM 1286 O O . GLY A 1 164 ? 22.954 -1.350 8.734 1.00 40.53 164 GLY A O 1
ATOM 1287 N N . PRO A 1 165 ? 21.524 -0.302 10.092 1.00 41.78 165 PRO A N 1
ATOM 1288 C CA . PRO A 1 165 ? 22.517 -0.039 11.134 1.00 41.78 165 PRO A CA 1
ATOM 1289 C C . PRO A 1 165 ? 22.817 -1.208 12.076 1.00 41.78 165 PRO A C 1
ATOM 1291 O O . PRO A 1 165 ? 23.608 -1.045 12.993 1.00 41.78 165 PRO A O 1
ATOM 1294 N N . ILE A 1 166 ? 22.228 -2.392 11.873 1.00 43.47 166 ILE A N 1
ATOM 1295 C CA . ILE A 1 166 ? 22.709 -3.617 12.545 1.00 43.47 166 ILE A CA 1
ATOM 1296 C C . ILE A 1 166 ? 24.006 -4.131 11.877 1.00 43.47 166 ILE A C 1
ATOM 1298 O O . ILE A 1 166 ? 24.693 -4.974 12.444 1.00 43.47 166 ILE A O 1
ATOM 1302 N N . LEU A 1 167 ? 24.356 -3.608 10.695 1.00 41.09 167 LEU A N 1
ATOM 1303 C CA . LEU A 1 167 ? 25.555 -3.968 9.925 1.00 41.09 167 LEU A CA 1
ATOM 1304 C C . LEU A 1 167 ? 26.620 -2.858 9.878 1.00 41.09 167 LEU A C 1
ATOM 1306 O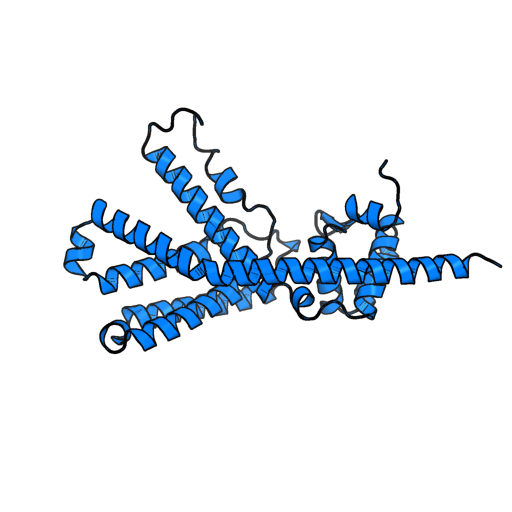 O . LEU A 1 167 ? 27.650 -3.062 9.250 1.00 41.09 167 LEU A O 1
ATOM 1310 N N . ILE A 1 168 ? 26.371 -1.704 10.506 1.00 41.31 168 ILE A N 1
ATOM 1311 C CA . ILE A 1 168 ? 27.325 -0.589 10.579 1.00 41.31 168 ILE A CA 1
ATOM 1312 C C . ILE A 1 168 ? 28.023 -0.689 11.935 1.00 41.31 168 ILE A C 1
ATOM 1314 O O . ILE A 1 168 ? 27.378 -0.504 12.968 1.00 41.31 168 ILE A O 1
ATOM 1318 N N . ASP A 1 169 ? 29.319 -1.000 11.931 1.00 44.56 169 ASP A N 1
ATOM 1319 C CA . ASP A 1 169 ? 30.102 -1.179 13.161 1.00 44.56 169 ASP A CA 1
ATOM 1320 C C . ASP A 1 169 ? 30.260 0.138 13.954 1.00 44.56 169 ASP A C 1
ATOM 1322 O O . ASP A 1 169 ? 30.396 0.095 15.178 1.00 44.56 169 ASP A O 1
ATOM 1326 N N . ASP A 1 170 ? 30.171 1.310 13.303 1.00 45.47 170 ASP A N 1
ATOM 1327 C CA . ASP A 1 170 ? 30.198 2.617 13.975 1.00 45.47 170 ASP A CA 1
ATOM 1328 C C . ASP A 1 170 ? 29.482 3.730 13.167 1.00 45.47 170 ASP A C 1
ATOM 1330 O O . ASP A 1 170 ? 29.765 3.976 11.995 1.00 45.47 170 ASP A O 1
ATOM 1334 N N . PHE A 1 171 ? 28.537 4.442 13.794 1.00 44.12 171 PHE A N 1
ATOM 1335 C CA . PHE A 1 171 ? 27.701 5.475 13.152 1.00 44.12 171 PHE A CA 1
ATOM 1336 C C . PHE A 1 171 ? 28.465 6.758 12.778 1.00 44.12 171 PHE A C 1
ATOM 1338 O O . PHE A 1 171 ? 27.941 7.581 12.021 1.00 44.12 171 PHE A O 1
ATOM 1345 N N . PHE A 1 172 ? 29.667 6.961 13.327 1.00 46.06 172 PHE A N 1
ATOM 1346 C CA . PHE A 1 172 ? 30.451 8.190 13.153 1.00 46.06 172 PHE A CA 1
ATOM 1347 C C . PHE A 1 172 ? 31.634 8.056 12.184 1.00 46.06 172 PHE A C 1
ATOM 1349 O O . PHE A 1 172 ? 32.238 9.072 11.837 1.00 46.06 172 PHE A O 1
ATOM 1356 N N . THR A 1 173 ? 31.925 6.853 11.685 1.00 47.25 173 THR A N 1
ATOM 1357 C CA . THR A 1 173 ? 32.970 6.594 10.681 1.00 47.25 173 THR A CA 1
ATOM 1358 C C . THR A 1 173 ? 32.349 6.012 9.414 1.00 47.25 173 THR A C 1
ATOM 1360 O O . THR A 1 173 ? 32.455 4.823 9.140 1.00 47.25 173 THR A O 1
ATOM 1363 N N . ILE A 1 174 ? 31.694 6.858 8.613 1.00 50.88 174 ILE A N 1
ATOM 1364 C CA . ILE A 1 174 ? 31.267 6.501 7.247 1.00 50.88 174 ILE A CA 1
ATOM 1365 C C . ILE A 1 174 ? 32.506 6.553 6.334 1.00 50.88 174 ILE A C 1
ATOM 1367 O O . ILE A 1 174 ? 32.650 7.459 5.505 1.00 50.88 174 ILE A O 1
ATOM 1371 N N . GLU A 1 175 ? 33.449 5.637 6.544 1.00 50.69 175 GLU A N 1
ATOM 1372 C CA . GLU A 1 175 ? 34.710 5.581 5.792 1.00 50.69 175 GLU A CA 1
ATOM 1373 C C . GLU A 1 175 ? 34.679 4.563 4.645 1.00 50.69 175 GLU A C 1
ATOM 1375 O O . GLU A 1 175 ? 35.339 4.812 3.638 1.00 50.69 175 GLU A O 1
ATOM 1380 N N . ASP A 1 176 ? 33.874 3.493 4.729 1.00 54.00 176 ASP A N 1
ATOM 1381 C CA . ASP A 1 176 ? 33.904 2.390 3.758 1.00 54.00 176 ASP A CA 1
ATOM 1382 C C . ASP A 1 176 ? 32.736 2.424 2.743 1.00 54.00 176 ASP A C 1
ATOM 1384 O O . ASP A 1 176 ? 31.600 2.810 3.052 1.00 54.00 176 ASP A O 1
ATOM 1388 N N . ASP A 1 177 ? 32.998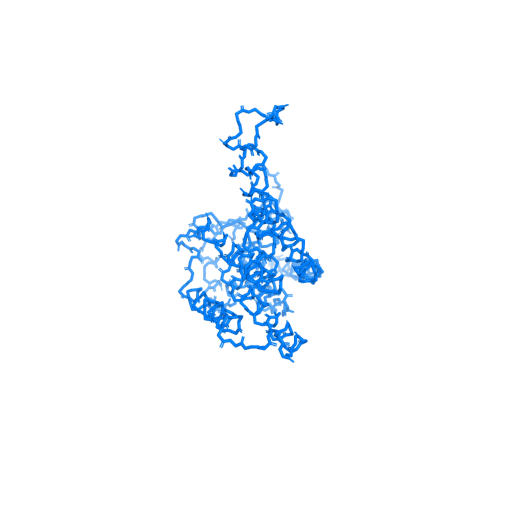 1.994 1.504 1.00 52.66 177 ASP A N 1
ATOM 1389 C CA . ASP A 1 177 ? 32.007 1.942 0.412 1.00 52.66 177 ASP A CA 1
ATOM 1390 C C . ASP A 1 177 ? 30.847 0.982 0.739 1.00 52.66 177 ASP A C 1
ATOM 1392 O O . ASP A 1 177 ? 29.713 1.151 0.275 1.00 52.66 177 ASP A O 1
ATOM 1396 N N . ILE A 1 178 ? 31.119 0.004 1.605 1.00 51.88 178 ILE A N 1
ATOM 1397 C CA . ILE A 1 178 ? 30.162 -0.974 2.120 1.00 51.88 178 ILE A CA 1
ATOM 1398 C C . ILE A 1 178 ? 29.112 -0.296 3.016 1.00 51.88 178 ILE A C 1
ATOM 1400 O O . ILE A 1 178 ? 27.916 -0.544 2.850 1.00 51.88 178 ILE A O 1
ATOM 1404 N N . ASP A 1 179 ? 29.504 0.624 3.899 1.00 53.44 179 ASP A N 1
ATOM 1405 C CA . ASP A 1 179 ? 28.565 1.341 4.777 1.00 53.44 179 ASP A CA 1
ATOM 1406 C C . ASP A 1 179 ? 27.654 2.278 3.978 1.00 53.44 179 ASP A C 1
ATOM 1408 O O . ASP A 1 179 ? 26.443 2.364 4.213 1.00 53.44 179 ASP A O 1
ATOM 1412 N N . ARG A 1 180 ? 28.209 2.926 2.946 1.00 57.34 180 ARG A N 1
ATOM 1413 C CA . ARG A 1 180 ? 27.444 3.773 2.017 1.00 57.34 180 ARG A CA 1
ATOM 1414 C C . ARG A 1 180 ? 26.423 2.965 1.217 1.00 57.34 180 ARG A C 1
ATOM 1416 O O . ARG A 1 180 ? 25.298 3.436 1.009 1.00 57.34 180 ARG A O 1
ATOM 1423 N N . ALA A 1 181 ? 26.777 1.748 0.801 1.00 57.94 181 ALA A N 1
ATOM 1424 C CA . ALA A 1 181 ? 25.864 0.835 0.119 1.00 57.94 181 ALA A CA 1
ATOM 1425 C C . ALA A 1 181 ? 24.717 0.379 1.038 1.00 57.94 181 ALA A C 1
ATOM 1427 O O . ALA A 1 181 ? 23.560 0.369 0.609 1.00 57.94 181 ALA A O 1
ATOM 1428 N N . HIS A 1 182 ? 24.997 0.091 2.313 1.00 58.88 182 HIS A N 1
ATOM 1429 C CA . HIS A 1 182 ? 23.973 -0.283 3.294 1.00 58.88 182 HIS A CA 1
ATOM 1430 C C . HIS A 1 182 ? 23.004 0.862 3.615 1.00 58.88 182 HIS A C 1
ATOM 1432 O O . HIS A 1 182 ? 21.792 0.638 3.653 1.00 58.88 182 HIS A O 1
ATOM 1438 N N . ILE A 1 183 ? 23.496 2.096 3.774 1.00 62.19 183 ILE A N 1
ATOM 1439 C CA . ILE A 1 183 ? 22.646 3.283 3.975 1.00 62.19 183 ILE A CA 1
ATOM 1440 C C . ILE A 1 183 ? 21.746 3.514 2.753 1.00 62.19 183 ILE A C 1
ATOM 1442 O O . ILE A 1 183 ? 20.542 3.748 2.893 1.00 62.19 183 ILE A O 1
ATOM 1446 N N . SER A 1 184 ? 22.308 3.394 1.548 1.00 63.88 184 SER A N 1
ATOM 1447 C CA . SER A 1 184 ? 21.570 3.565 0.291 1.00 63.88 184 SER A CA 1
ATOM 1448 C C . SER A 1 184 ? 20.491 2.493 0.110 1.00 63.88 184 SER A C 1
ATOM 1450 O O . SER A 1 184 ? 19.359 2.805 -0.265 1.00 63.88 184 SER A O 1
ATOM 1452 N N . LEU A 1 185 ? 20.806 1.237 0.443 1.00 65.50 185 LEU A N 1
ATOM 1453 C CA . LEU A 1 185 ? 19.849 0.133 0.435 1.00 65.50 185 LEU A CA 1
ATOM 1454 C C . LEU A 1 185 ? 18.745 0.343 1.479 1.00 65.50 185 LEU A C 1
ATOM 1456 O O . LEU A 1 185 ? 17.568 0.181 1.163 1.00 65.50 185 LEU A O 1
ATOM 1460 N N . GLY A 1 186 ? 19.100 0.762 2.697 1.00 64.31 186 GLY A N 1
ATOM 1461 C CA . GLY A 1 186 ? 18.142 1.094 3.751 1.00 64.31 186 GLY A CA 1
ATOM 1462 C C . GLY A 1 186 ? 17.169 2.195 3.326 1.00 64.31 186 GLY A C 1
ATOM 1463 O O . GLY A 1 186 ? 15.961 2.072 3.534 1.00 64.31 186 GLY A O 1
ATOM 1464 N N . PHE A 1 187 ? 17.665 3.233 2.648 1.00 67.88 187 PHE A N 1
ATOM 1465 C CA . PHE A 1 187 ? 16.837 4.307 2.098 1.00 67.88 187 PHE A CA 1
ATOM 1466 C C . PHE A 1 187 ? 15.913 3.814 0.974 1.00 67.88 187 PHE A C 1
ATOM 1468 O O . PHE A 1 187 ? 14.720 4.124 0.976 1.00 67.88 187 PHE A O 1
ATOM 1475 N N . ALA A 1 188 ? 16.424 2.987 0.057 1.00 68.31 188 ALA A N 1
ATOM 1476 C CA . ALA A 1 188 ? 15.628 2.391 -1.015 1.00 68.31 188 ALA A CA 1
ATOM 1477 C C . ALA A 1 188 ? 14.503 1.495 -0.469 1.00 68.31 188 ALA A C 1
ATOM 1479 O O . ALA A 1 188 ? 13.363 1.582 -0.926 1.00 68.31 188 ALA A O 1
ATOM 1480 N N . VAL A 1 189 ? 14.798 0.672 0.544 1.00 69.50 189 VAL A N 1
ATOM 1481 C CA . VAL A 1 189 ? 13.809 -0.175 1.229 1.00 69.50 189 VAL A CA 1
ATOM 1482 C C . VAL A 1 189 ? 12.759 0.682 1.938 1.00 69.50 189 VAL A C 1
ATOM 1484 O O . VAL A 1 189 ? 11.564 0.440 1.767 1.00 69.50 189 VAL A O 1
ATOM 1487 N N . ALA A 1 190 ? 13.174 1.702 2.695 1.00 68.75 190 ALA A N 1
ATOM 1488 C CA . ALA A 1 190 ? 12.255 2.589 3.409 1.00 68.75 190 ALA A CA 1
ATOM 1489 C C . ALA A 1 190 ? 11.291 3.306 2.452 1.00 68.75 190 ALA A C 1
ATOM 1491 O O . ALA A 1 190 ? 10.086 3.344 2.699 1.00 68.75 190 ALA A O 1
ATOM 1492 N N . LEU A 1 191 ? 11.798 3.811 1.325 1.00 71.94 191 LEU A N 1
ATOM 1493 C CA . LEU A 1 191 ? 10.974 4.462 0.308 1.00 71.94 191 LEU A CA 1
ATOM 1494 C C . LEU A 1 191 ? 10.042 3.487 -0.410 1.00 71.94 191 LEU A C 1
ATOM 1496 O O . LEU A 1 191 ? 8.875 3.811 -0.620 1.00 71.94 191 LEU A O 1
ATOM 1500 N N . ALA A 1 192 ? 10.503 2.275 -0.726 1.00 74.31 192 ALA A N 1
ATOM 1501 C CA . ALA A 1 192 ? 9.636 1.242 -1.281 1.00 74.31 192 ALA A CA 1
ATOM 1502 C C . ALA A 1 192 ? 8.475 0.914 -0.326 1.00 74.31 192 ALA A C 1
ATOM 1504 O O . ALA A 1 192 ? 7.322 0.855 -0.751 1.00 74.31 192 ALA A O 1
ATOM 1505 N N . HIS A 1 193 ? 8.753 0.764 0.972 1.00 73.12 193 HIS A N 1
ATOM 1506 C CA . HIS A 1 193 ? 7.713 0.557 1.981 1.00 73.12 193 HIS A CA 1
ATOM 1507 C C . HIS A 1 193 ? 6.793 1.768 2.144 1.00 73.12 193 HIS A C 1
ATOM 1509 O O . HIS A 1 193 ? 5.598 1.570 2.350 1.00 73.12 193 HIS A O 1
ATOM 1515 N N . LEU A 1 194 ? 7.310 2.993 2.011 1.00 74.31 194 LEU A N 1
ATOM 1516 C CA . LEU A 1 194 ? 6.503 4.213 2.016 1.00 74.31 194 LEU A CA 1
ATOM 1517 C C . LEU A 1 194 ? 5.480 4.212 0.880 1.00 74.31 194 LEU A C 1
ATOM 1519 O O . LEU A 1 194 ? 4.289 4.404 1.114 1.00 74.31 194 LEU A O 1
ATOM 1523 N N . VAL A 1 195 ? 5.936 3.919 -0.339 1.00 76.69 195 VAL A N 1
ATOM 1524 C CA . VAL A 1 195 ? 5.072 3.800 -1.515 1.00 76.69 195 VAL A CA 1
ATOM 1525 C C . VAL A 1 195 ? 4.025 2.707 -1.287 1.00 76.69 195 VAL A C 1
ATOM 1527 O O . VAL A 1 195 ? 2.828 2.978 -1.379 1.00 76.69 195 VAL A O 1
ATOM 1530 N N . LEU A 1 196 ? 4.446 1.492 -0.920 1.00 77.50 196 LEU A N 1
ATOM 1531 C CA . LEU A 1 196 ? 3.528 0.374 -0.674 1.00 77.50 196 LEU A CA 1
ATOM 1532 C C . LEU A 1 196 ? 2.506 0.667 0.432 1.00 77.50 196 LEU A C 1
ATOM 1534 O O . LEU A 1 196 ? 1.343 0.288 0.291 1.00 77.50 196 LEU A O 1
ATOM 1538 N N . ALA A 1 197 ? 2.908 1.347 1.508 1.00 74.50 197 ALA A N 1
ATOM 1539 C CA . ALA A 1 197 ? 2.010 1.745 2.586 1.00 74.50 197 ALA A CA 1
ATOM 1540 C C . ALA A 1 197 ? 0.911 2.676 2.073 1.00 74.50 197 ALA A C 1
ATOM 1542 O O . ALA A 1 197 ? -0.260 2.434 2.355 1.00 74.50 197 ALA A O 1
ATOM 1543 N N . SER A 1 198 ? 1.247 3.662 1.243 1.00 75.44 198 SER A N 1
ATOM 1544 C CA . SER A 1 198 ? 0.247 4.562 0.667 1.00 75.44 198 SER A CA 1
ATOM 1545 C C . SER A 1 198 ? -0.691 3.852 -0.311 1.00 75.44 198 SER A C 1
ATOM 1547 O O . SER A 1 198 ? -1.900 4.079 -0.272 1.00 75.44 198 SER A O 1
ATOM 1549 N N . TYR A 1 199 ? -0.190 2.921 -1.134 1.00 77.38 199 TYR A N 1
ATOM 1550 C CA . TYR A 1 199 ? -1.067 2.065 -1.949 1.00 77.38 199 TYR A CA 1
ATOM 1551 C C . TYR A 1 199 ? -1.961 1.173 -1.079 1.00 77.38 199 TYR A C 1
ATOM 1553 O O . TYR A 1 199 ? -3.109 0.922 -1.438 1.00 77.38 199 TYR A O 1
ATOM 1561 N N . ALA A 1 200 ? -1.488 0.717 0.078 1.00 74.81 200 ALA A N 1
ATOM 1562 C CA . ALA A 1 200 ? -2.305 -0.048 1.012 1.00 74.81 200 ALA A CA 1
ATOM 1563 C C . ALA A 1 200 ? -3.356 0.794 1.734 1.00 74.81 200 ALA A C 1
ATOM 1565 O O . ALA A 1 200 ? -4.462 0.313 1.991 1.00 74.81 200 ALA A O 1
ATOM 1566 N N . GLU A 1 201 ? -3.066 2.059 2.018 1.00 72.50 201 GLU A N 1
ATOM 1567 C CA . GLU A 1 201 ? -4.072 2.997 2.510 1.00 72.50 201 GLU A CA 1
ATOM 1568 C C . GLU A 1 201 ? -5.159 3.228 1.457 1.00 72.50 201 GLU A C 1
ATOM 1570 O O . GLU A 1 201 ? -6.346 3.126 1.769 1.00 72.50 201 GLU A O 1
ATOM 1575 N N . ILE A 1 202 ? -4.780 3.414 0.190 1.00 72.56 202 ILE A N 1
ATOM 1576 C CA . ILE A 1 202 ? -5.739 3.622 -0.899 1.00 72.56 202 ILE A CA 1
ATOM 1577 C C . ILE A 1 202 ? -6.551 2.362 -1.184 1.00 72.56 202 ILE A C 1
ATOM 1579 O O . ILE A 1 202 ? -7.777 2.387 -1.186 1.00 72.56 202 ILE A O 1
ATOM 1583 N N . PHE A 1 203 ? -5.898 1.236 -1.434 1.00 71.62 203 PHE A N 1
ATOM 1584 C CA . PHE A 1 203 ? -6.579 0.060 -1.969 1.00 71.62 203 PHE A CA 1
ATOM 1585 C C . PHE A 1 203 ? -6.958 -0.958 -0.889 1.00 71.62 203 PHE A C 1
ATOM 1587 O O . PHE A 1 203 ? -7.899 -1.728 -1.082 1.00 71.62 203 PHE A O 1
ATOM 1594 N N . GLY A 1 204 ? -6.276 -0.970 0.259 1.00 65.69 204 GLY A N 1
ATOM 1595 C CA . GLY A 1 204 ? -6.488 -1.936 1.345 1.00 65.69 204 GLY A CA 1
ATOM 1596 C C . GLY A 1 204 ? -7.537 -1.525 2.388 1.00 65.69 204 GLY A C 1
ATOM 1597 O O . GLY A 1 204 ? -8.059 -2.389 3.106 1.00 65.69 204 GLY A O 1
ATOM 1598 N N . SER A 1 205 ? -7.895 -0.237 2.457 1.00 68.44 205 SER A N 1
ATOM 1599 C CA . SER A 1 205 ? -8.782 0.331 3.484 1.00 68.44 205 SER A CA 1
ATOM 1600 C C . SER A 1 205 ? -10.033 0.982 2.886 1.00 68.44 205 SER A C 1
ATOM 1602 O O . SER A 1 205 ? -10.212 2.193 2.942 1.00 68.44 205 SER A O 1
ATOM 1604 N N . MET A 1 206 ? -10.960 0.171 2.360 1.00 67.69 206 MET A N 1
ATOM 1605 C CA . MET A 1 206 ? -12.233 0.649 1.780 1.00 67.69 206 MET A CA 1
ATOM 1606 C C . MET A 1 206 ? -13.056 1.565 2.702 1.00 67.69 206 MET A C 1
ATOM 1608 O O . MET A 1 206 ? -13.798 2.417 2.206 1.00 67.69 206 MET A O 1
ATOM 1612 N N . TRP A 1 207 ? -12.917 1.412 4.023 1.00 72.69 207 TRP A N 1
ATOM 1613 C CA . TRP A 1 207 ? -13.559 2.269 5.022 1.00 72.69 207 TRP A CA 1
ATOM 1614 C C . TRP A 1 207 ? -13.055 3.722 4.981 1.00 72.69 207 TRP A C 1
ATOM 1616 O O . TRP A 1 207 ? -13.801 4.623 5.355 1.00 72.69 207 TRP A O 1
ATOM 1626 N N . LEU A 1 208 ? -11.835 3.980 4.490 1.00 72.00 208 LEU A N 1
ATOM 1627 C CA . LEU A 1 208 ? -11.327 5.344 4.309 1.00 72.00 208 LEU A CA 1
ATOM 1628 C C . LEU A 1 208 ? -12.130 6.096 3.241 1.00 72.00 208 LEU A C 1
ATOM 1630 O O . LEU A 1 208 ? -12.432 7.278 3.392 1.00 72.00 208 LEU A O 1
ATOM 1634 N N . TRP A 1 209 ? -12.557 5.397 2.192 1.00 75.06 209 TRP A N 1
ATOM 1635 C CA . TRP A 1 209 ? -13.294 6.003 1.085 1.00 75.06 209 TRP A CA 1
ATOM 1636 C C . TRP A 1 209 ? -14.776 6.148 1.395 1.00 75.06 209 TRP A C 1
ATOM 1638 O O . TRP A 1 209 ? -15.335 7.236 1.268 1.00 75.06 209 TRP A O 1
ATOM 1648 N N . HIS A 1 210 ? -15.400 5.073 1.870 1.00 78.56 210 HIS A N 1
ATOM 1649 C CA . HIS A 1 210 ? -16.850 5.025 2.069 1.00 78.56 210 HIS A CA 1
ATOM 1650 C C . HIS A 1 210 ? -17.292 5.461 3.472 1.00 78.56 210 HIS A C 1
ATOM 1652 O O . HIS A 1 210 ? -18.482 5.676 3.697 1.00 78.56 210 HIS A O 1
ATOM 1658 N N . GLY A 1 211 ? -16.351 5.602 4.409 1.00 81.25 211 GLY A N 1
ATOM 1659 C CA . GLY A 1 211 ? -16.653 5.770 5.826 1.00 81.25 211 GLY A CA 1
ATOM 1660 C C . GLY A 1 211 ? -17.193 4.485 6.460 1.00 81.25 211 GLY A C 1
ATOM 1661 O O . GLY A 1 211 ? -17.281 3.434 5.823 1.00 81.25 211 GLY A O 1
ATOM 1662 N N . LEU A 1 212 ? -17.564 4.583 7.737 1.00 84.69 212 LEU A N 1
ATOM 1663 C CA . LEU A 1 212 ? -18.298 3.530 8.437 1.00 84.69 212 LEU A CA 1
ATOM 1664 C C . LEU A 1 212 ? -19.800 3.822 8.397 1.00 84.69 212 LEU A C 1
ATOM 1666 O O . LEU A 1 212 ? -20.239 4.948 8.648 1.00 84.69 212 LEU A O 1
ATOM 1670 N N . LYS A 1 213 ? -20.600 2.787 8.142 1.00 88.75 213 LYS A N 1
ATOM 1671 C CA . LYS A 1 213 ? -22.064 2.850 8.231 1.00 88.75 213 LYS A CA 1
ATOM 1672 C C . LYS A 1 213 ? -22.503 3.109 9.670 1.00 88.75 213 LYS A C 1
ATOM 1674 O O . LYS A 1 213 ? -21.798 2.790 10.622 1.00 88.75 213 LYS A O 1
ATOM 1679 N N . GLU A 1 214 ? -23.730 3.586 9.857 1.00 87.62 214 GLU A N 1
ATOM 1680 C CA . GLU A 1 214 ? -24.276 3.849 11.199 1.00 87.62 214 GLU A CA 1
ATOM 1681 C C . GLU A 1 214 ? -24.274 2.605 12.110 1.00 87.62 214 GLU A C 1
ATOM 1683 O O . GLU A 1 214 ? -23.987 2.693 13.308 1.00 87.62 214 GLU A O 1
ATOM 1688 N N . SER A 1 215 ? -24.534 1.425 11.538 1.00 87.06 215 SER A N 1
ATOM 1689 C CA . SER A 1 215 ? -24.440 0.140 12.241 1.00 87.06 215 SER A CA 1
ATOM 1690 C C . SER A 1 215 ? -23.006 -0.208 12.651 1.00 87.06 215 SER A C 1
ATOM 1692 O O . SER A 1 215 ? -22.794 -0.753 13.731 1.00 87.06 215 SER A O 1
ATOM 1694 N N . GLU A 1 216 ? -22.022 0.129 11.816 1.00 88.81 216 GLU A N 1
ATOM 1695 C CA . GLU A 1 216 ? -20.595 -0.104 12.063 1.00 88.81 216 GLU A CA 1
ATOM 1696 C C . GLU A 1 216 ? -20.049 0.882 13.100 1.00 88.81 216 GLU A C 1
ATOM 1698 O O . GLU A 1 216 ? -19.315 0.477 13.997 1.00 88.81 216 GLU A O 1
ATOM 1703 N N . LEU A 1 217 ? -20.471 2.149 13.057 1.00 88.50 217 LEU A N 1
ATOM 1704 C CA . LEU A 1 217 ? -20.170 3.154 14.081 1.00 88.50 217 LEU A CA 1
ATOM 1705 C C . LEU A 1 217 ? -20.731 2.747 15.446 1.00 88.50 217 LEU A C 1
ATOM 1707 O O . LEU A 1 217 ? -20.019 2.788 16.449 1.00 88.50 217 LEU A O 1
ATOM 1711 N N . SER A 1 218 ? -21.992 2.310 15.484 1.00 88.00 218 SER A N 1
ATOM 1712 C CA . SER A 1 218 ? -22.633 1.846 16.720 1.00 88.00 218 SER A CA 1
ATOM 1713 C C . SER A 1 218 ? -21.895 0.639 17.297 1.00 88.00 218 SER A C 1
ATOM 1715 O O . SER A 1 218 ? -21.555 0.615 18.479 1.00 88.00 218 SER A O 1
ATOM 1717 N N . ALA A 1 219 ? -21.562 -0.327 16.442 1.00 87.31 219 ALA A N 1
ATOM 1718 C CA . ALA A 1 219 ? -20.782 -1.486 16.839 1.00 87.31 219 ALA A CA 1
ATOM 1719 C C . ALA A 1 219 ? -19.353 -1.152 17.278 1.00 87.31 219 ALA A C 1
ATOM 1721 O O . ALA A 1 219 ? -18.838 -1.800 18.182 1.00 87.31 219 ALA A O 1
ATOM 1722 N N . SER A 1 220 ? -18.721 -0.147 16.670 1.00 88.19 220 SER A N 1
ATOM 1723 C CA . SER A 1 220 ? -17.381 0.310 17.045 1.00 88.19 220 SER A CA 1
ATOM 1724 C C . SER A 1 220 ? -17.373 0.853 18.471 1.00 88.19 220 SER A C 1
ATOM 1726 O O . SER A 1 220 ? -16.529 0.467 19.276 1.00 88.19 220 SER A O 1
ATOM 1728 N N . VAL A 1 221 ? -18.352 1.695 18.818 1.00 88.75 221 VAL A N 1
ATOM 1729 C CA . VAL A 1 221 ? -18.494 2.231 20.180 1.00 88.75 221 VAL A CA 1
ATOM 1730 C C . VAL A 1 221 ? -18.815 1.114 21.178 1.00 88.75 221 VAL A C 1
ATOM 1732 O O . VAL A 1 221 ? -18.191 1.044 22.236 1.00 88.75 221 VAL A O 1
ATOM 1735 N N . GLU A 1 222 ? -19.731 0.202 20.837 1.00 87.06 222 GLU A N 1
ATOM 1736 C CA . GLU A 1 222 ? -20.046 -0.953 21.689 1.00 87.06 222 GLU A CA 1
ATOM 1737 C C . GLU A 1 222 ? -18.839 -1.883 21.883 1.00 87.06 222 GLU A C 1
ATOM 1739 O O . GLU A 1 222 ? -18.631 -2.395 22.983 1.00 87.06 222 GLU A O 1
ATOM 1744 N N . LEU A 1 223 ? -18.017 -2.081 20.847 1.00 87.00 223 LEU A N 1
ATOM 1745 C CA . LEU A 1 223 ? -16.782 -2.857 20.927 1.00 87.00 223 LEU A CA 1
ATOM 1746 C C . LEU A 1 223 ? -15.780 -2.193 21.876 1.00 87.00 223 LEU A C 1
ATOM 1748 O O . LEU A 1 223 ? -15.230 -2.874 22.738 1.00 87.00 223 LEU A O 1
ATOM 1752 N N . LEU A 1 224 ? -15.568 -0.879 21.763 1.00 86.75 224 LEU A N 1
ATOM 1753 C CA . LEU A 1 224 ? -14.681 -0.135 22.663 1.00 86.75 224 LEU A CA 1
ATOM 1754 C C . LEU A 1 224 ? -15.148 -0.244 24.124 1.00 86.75 224 LEU A C 1
ATOM 1756 O O . LEU A 1 224 ? -14.340 -0.525 25.009 1.00 86.75 224 LEU A O 1
ATOM 1760 N N . GLN A 1 225 ? -16.453 -0.114 24.380 1.00 87.25 225 GLN A N 1
ATOM 1761 C CA . GLN A 1 225 ? -17.035 -0.289 25.717 1.00 87.25 225 GLN A CA 1
ATOM 1762 C C . GLN A 1 225 ? -16.910 -1.731 26.239 1.00 87.25 225 GLN A C 1
ATOM 1764 O O . GLN A 1 225 ? -16.616 -1.948 27.418 1.00 87.25 225 GLN A O 1
ATOM 1769 N N . ALA A 1 226 ? -17.100 -2.734 25.378 1.00 84.56 226 ALA A N 1
ATOM 1770 C CA . ALA A 1 226 ? -16.922 -4.140 25.736 1.00 84.56 226 ALA A CA 1
ATOM 1771 C C . ALA A 1 226 ? -15.452 -4.458 26.070 1.00 84.56 226 ALA A C 1
ATOM 1773 O O . ALA A 1 226 ? -15.168 -5.156 27.040 1.00 84.56 226 ALA A O 1
ATOM 1774 N N . LEU A 1 227 ? -14.502 -3.887 25.321 1.00 84.12 227 LEU A N 1
ATOM 1775 C CA . LEU A 1 227 ? -13.072 -4.012 25.609 1.00 84.12 227 LEU A CA 1
ATOM 1776 C C . LEU A 1 227 ? -12.682 -3.300 26.912 1.00 84.12 227 LEU A C 1
ATOM 1778 O O . LEU A 1 227 ? -11.904 -3.851 27.690 1.00 84.12 227 LEU A O 1
ATOM 1782 N N . ALA A 1 228 ? -13.252 -2.124 27.188 1.00 84.88 228 ALA A N 1
ATOM 1783 C CA . ALA A 1 228 ? -13.054 -1.405 28.448 1.00 84.88 228 ALA A CA 1
ATOM 1784 C C . ALA A 1 228 ? -13.557 -2.194 29.666 1.00 84.88 228 ALA A C 1
ATOM 1786 O O . ALA A 1 228 ? -12.879 -2.263 30.689 1.00 84.88 228 ALA A O 1
ATOM 1787 N N . SER A 1 229 ? -14.723 -2.831 29.538 1.00 84.00 229 SER A N 1
ATOM 1788 C CA . SER A 1 229 ? -15.321 -3.677 30.581 1.00 84.00 229 SER A CA 1
ATOM 1789 C C . SER A 1 229 ? -14.720 -5.087 30.658 1.00 84.00 229 SER A C 1
ATOM 1791 O O . SER A 1 229 ? -15.141 -5.883 31.493 1.00 84.00 229 SER A O 1
ATOM 1793 N N . LYS A 1 230 ? -13.718 -5.399 29.820 1.00 81.19 230 LYS A N 1
ATOM 1794 C CA . LYS A 1 230 ? -13.096 -6.730 29.687 1.00 81.19 230 LYS A CA 1
ATOM 1795 C C . LYS A 1 230 ? -14.102 -7.847 29.350 1.00 81.19 230 LYS A C 1
ATOM 1797 O O . LYS A 1 230 ? -13.819 -9.024 29.570 1.00 81.19 230 LYS A O 1
ATOM 1802 N N . ASP A 1 231 ? -15.243 -7.502 28.754 1.00 80.69 231 ASP A N 1
ATOM 1803 C CA . ASP A 1 231 ? -16.279 -8.442 28.324 1.00 80.69 231 ASP A CA 1
ATOM 1804 C C . ASP A 1 231 ? -16.021 -8.912 26.881 1.00 80.69 231 ASP A C 1
ATOM 1806 O O . ASP A 1 231 ? -16.615 -8.457 25.895 1.00 80.69 231 ASP A O 1
ATOM 1810 N N . ALA A 1 232 ? -15.093 -9.863 26.750 1.00 73.94 232 ALA A N 1
ATOM 1811 C CA . ALA A 1 232 ? -14.726 -10.447 25.461 1.00 73.94 232 ALA A CA 1
ATOM 1812 C C . ALA A 1 232 ? -15.886 -11.214 24.791 1.00 73.94 232 ALA A C 1
ATOM 1814 O O . ALA A 1 232 ? -15.903 -11.357 23.564 1.00 73.94 232 ALA A O 1
ATOM 1815 N N . GLY A 1 233 ? -16.851 -11.713 25.572 1.00 75.50 233 GLY A N 1
ATOM 1816 C CA . GLY A 1 233 ? -18.022 -12.429 25.065 1.00 75.50 233 GLY A CA 1
ATOM 1817 C C . GLY A 1 233 ? -18.962 -11.492 24.313 1.00 75.50 233 GLY A C 1
ATOM 1818 O O . GLY A 1 233 ? -19.329 -11.766 23.166 1.00 75.50 233 GLY A O 1
ATOM 1819 N N . ARG A 1 234 ? -19.273 -10.344 24.922 1.00 78.06 234 ARG A N 1
ATOM 1820 C CA . ARG A 1 234 ? -20.090 -9.287 24.318 1.00 78.06 234 ARG A CA 1
ATOM 1821 C C . ARG A 1 234 ? -19.411 -8.630 23.119 1.00 78.06 234 ARG A C 1
ATOM 1823 O O . ARG A 1 234 ? -20.066 -8.402 22.104 1.00 78.06 234 ARG A O 1
ATOM 1830 N N . ALA A 1 235 ? -18.098 -8.406 23.190 1.00 73.19 235 ALA A N 1
ATOM 1831 C CA . ALA A 1 235 ? -17.318 -7.926 22.049 1.00 73.19 235 ALA A CA 1
ATOM 1832 C C . ALA A 1 235 ? -17.441 -8.879 20.844 1.00 73.19 235 ALA A C 1
ATOM 1834 O O . ALA A 1 235 ? -17.780 -8.467 19.735 1.00 73.19 235 ALA A O 1
ATOM 1835 N N . ARG A 1 236 ? -17.226 -10.186 21.053 1.00 77.62 236 ARG A N 1
ATOM 1836 C CA . ARG A 1 236 ? -17.287 -11.186 19.972 1.00 77.62 236 ARG A CA 1
ATOM 1837 C C . ARG A 1 236 ? -18.690 -11.376 19.408 1.00 77.62 236 ARG A C 1
ATOM 1839 O O . ARG A 1 236 ? -18.822 -11.542 18.196 1.00 77.62 236 ARG A O 1
ATOM 1846 N N . SER A 1 237 ? -19.724 -11.384 20.248 1.00 78.62 237 SER A N 1
ATOM 1847 C CA . SER A 1 237 ? -21.104 -11.576 19.786 1.00 78.62 237 SER A CA 1
ATOM 1848 C C . SER A 1 237 ? -21.557 -10.430 18.880 1.00 78.62 237 SER A C 1
ATOM 1850 O O . SER A 1 237 ? -22.157 -10.681 17.835 1.00 78.62 237 SER A O 1
ATOM 1852 N N . ARG A 1 238 ? -21.183 -9.187 19.208 1.00 77.38 238 ARG A N 1
ATOM 1853 C CA . ARG A 1 238 ? -21.479 -8.014 18.377 1.00 77.38 238 ARG A CA 1
ATOM 1854 C C . ARG A 1 238 ? -20.728 -7.999 17.060 1.00 77.38 238 ARG A C 1
ATOM 1856 O O . ARG A 1 238 ? -21.348 -7.786 16.023 1.00 77.38 238 ARG A O 1
ATOM 1863 N N . MET A 1 239 ? -19.437 -8.320 17.077 1.00 79.69 239 MET A N 1
ATOM 1864 C CA . MET A 1 239 ? -18.664 -8.400 15.837 1.00 79.69 239 MET A CA 1
ATOM 1865 C C . MET A 1 239 ? -19.164 -9.514 14.911 1.00 79.69 239 MET A C 1
ATOM 1867 O O . MET A 1 239 ? -19.181 -9.341 13.698 1.00 79.69 239 MET A O 1
ATOM 1871 N N . ARG A 1 240 ? -19.650 -10.637 15.455 1.00 79.38 240 ARG A N 1
ATOM 1872 C CA . ARG A 1 240 ? -20.285 -11.689 14.643 1.00 79.38 240 ARG A CA 1
ATOM 1873 C C . ARG A 1 240 ? -21.604 -11.237 14.012 1.00 79.38 240 ARG A C 1
ATOM 1875 O O . ARG A 1 240 ? -21.887 -11.640 12.889 1.00 79.38 240 ARG A O 1
ATOM 1882 N N . ALA A 1 241 ? -22.379 -10.398 14.698 1.00 81.56 241 ALA A N 1
ATOM 1883 C CA . ALA A 1 241 ? -23.681 -9.932 14.220 1.00 81.56 241 ALA A CA 1
ATOM 1884 C C . ALA A 1 241 ? -23.601 -8.969 13.015 1.00 81.56 241 ALA A C 1
ATOM 1886 O O . ALA A 1 241 ? -24.548 -8.900 12.242 1.00 81.56 241 ALA A O 1
ATOM 1887 N N . LEU A 1 242 ? -22.482 -8.258 12.824 1.00 76.94 242 LEU A N 1
ATOM 1888 C CA . LEU A 1 242 ? -22.268 -7.344 11.683 1.00 76.94 242 LEU A CA 1
ATOM 1889 C C . LEU A 1 242 ? -21.948 -8.055 10.365 1.00 76.94 242 LEU A C 1
ATOM 1891 O O . LEU A 1 242 ? -21.977 -7.432 9.307 1.00 76.94 242 LEU A O 1
ATOM 1895 N N . GLY A 1 243 ? -21.597 -9.339 10.422 1.00 76.75 243 GLY A N 1
ATOM 1896 C CA . GLY A 1 243 ? -21.005 -10.047 9.294 1.00 76.75 243 GLY A CA 1
ATOM 1897 C C . GLY A 1 243 ? -19.494 -9.819 9.179 1.00 76.75 243 GLY A C 1
ATOM 1898 O O . GLY A 1 243 ? -18.924 -8.858 9.694 1.00 76.75 243 GLY A O 1
ATOM 1899 N N . LYS A 1 244 ? -18.820 -10.757 8.506 1.00 74.31 244 LYS A N 1
ATOM 1900 C CA . LYS A 1 244 ? -17.352 -10.865 8.498 1.00 74.31 244 LYS A CA 1
ATOM 1901 C C . LYS A 1 244 ? -16.655 -9.623 7.929 1.00 74.31 244 LYS A C 1
ATOM 1903 O O . LYS A 1 244 ? -15.633 -9.220 8.468 1.00 74.31 244 LYS A O 1
ATOM 1908 N N . THR A 1 245 ? -17.190 -9.028 6.866 1.00 70.50 245 THR A N 1
ATOM 1909 C CA . THR A 1 245 ? -16.555 -7.904 6.158 1.00 70.50 245 THR A CA 1
ATOM 1910 C C . THR A 1 245 ? -16.646 -6.609 6.966 1.00 70.50 245 THR A C 1
ATOM 1912 O O . THR A 1 245 ? -15.615 -6.055 7.331 1.00 70.50 245 THR A O 1
ATOM 1915 N N . SER A 1 246 ? -17.853 -6.211 7.377 1.00 76.38 246 SER A N 1
ATOM 1916 C CA . SER A 1 246 ? -18.081 -5.035 8.230 1.00 76.38 246 SER A CA 1
ATOM 1917 C C . SER A 1 246 ? -17.355 -5.127 9.572 1.00 76.38 246 SER A C 1
ATOM 1919 O O . SER A 1 246 ? -16.827 -4.139 10.073 1.00 76.38 246 SER A O 1
ATOM 1921 N N . ALA A 1 247 ? -17.263 -6.330 10.147 1.00 78.25 247 ALA A N 1
ATOM 1922 C CA . ALA A 1 247 ? -16.493 -6.552 11.362 1.00 78.25 247 ALA A CA 1
ATOM 1923 C C . ALA A 1 247 ? -14.998 -6.236 11.191 1.00 78.25 247 ALA A C 1
ATOM 1925 O O . ALA A 1 247 ? -14.361 -5.675 12.084 1.00 78.25 247 ALA A O 1
ATOM 1926 N N . LEU A 1 248 ? -14.432 -6.607 10.044 1.00 75.50 248 LEU A N 1
ATOM 1927 C CA . LEU A 1 248 ? -13.034 -6.345 9.724 1.00 75.50 248 LEU A CA 1
ATOM 1928 C C . LEU A 1 248 ? -12.785 -4.862 9.458 1.00 75.50 248 LEU A C 1
ATOM 1930 O O . LEU A 1 248 ? -11.760 -4.351 9.900 1.00 75.50 248 LEU A O 1
ATOM 1934 N N . ASP A 1 249 ? -13.710 -4.181 8.787 1.00 74.62 249 ASP A N 1
ATOM 1935 C CA . ASP A 1 249 ? -13.598 -2.746 8.513 1.00 74.62 249 ASP A CA 1
ATOM 1936 C C . ASP A 1 249 ? -13.651 -1.923 9.805 1.00 74.62 249 ASP A C 1
ATOM 1938 O O . ASP A 1 249 ? -12.822 -1.038 10.000 1.00 74.62 249 ASP A O 1
ATOM 1942 N N . VAL A 1 250 ? -14.522 -2.297 10.749 1.00 80.81 250 VAL A N 1
ATOM 1943 C CA . VAL A 1 250 ? -14.557 -1.717 12.103 1.00 80.81 250 VAL A CA 1
ATOM 1944 C C . VAL A 1 250 ? -13.231 -1.922 12.840 1.00 80.81 250 VAL A C 1
ATOM 1946 O O . VAL A 1 250 ? -12.682 -0.971 13.392 1.00 80.81 250 VAL A O 1
ATOM 1949 N N . ILE A 1 251 ? -12.684 -3.144 12.847 1.00 80.56 251 ILE A N 1
ATOM 1950 C CA . ILE A 1 251 ? -11.404 -3.420 13.521 1.00 80.56 251 ILE A CA 1
ATOM 1951 C C . ILE A 1 251 ? -10.276 -2.609 12.878 1.00 80.56 251 ILE A C 1
ATOM 1953 O O . ILE A 1 251 ? -9.496 -1.993 13.596 1.00 80.56 251 ILE A O 1
ATOM 1957 N N . ARG A 1 252 ? -10.202 -2.565 11.544 1.00 76.19 252 ARG A N 1
ATOM 1958 C CA . ARG A 1 252 ? -9.181 -1.798 10.813 1.00 76.19 252 ARG A CA 1
ATOM 1959 C C . ARG A 1 252 ? -9.276 -0.304 11.093 1.00 76.19 252 ARG A C 1
ATOM 1961 O O . ARG A 1 252 ? -8.253 0.310 11.375 1.00 76.19 252 ARG A O 1
ATOM 1968 N N . ALA A 1 253 ? -10.484 0.256 11.076 1.00 77.62 253 ALA A N 1
ATOM 1969 C CA . ALA A 1 253 ? -10.709 1.658 11.403 1.00 77.62 253 ALA A CA 1
ATOM 1970 C C . ALA A 1 253 ? -10.255 1.975 12.834 1.00 77.62 253 ALA A C 1
ATOM 1972 O O . ALA A 1 253 ? -9.517 2.930 13.059 1.00 77.62 253 ALA A O 1
ATOM 1973 N N . LEU A 1 254 ? -10.627 1.139 13.807 1.00 81.88 254 LEU A N 1
ATOM 1974 C CA . LEU A 1 254 ? -10.242 1.343 15.203 1.00 81.88 254 LEU A CA 1
ATOM 1975 C C . LEU A 1 254 ? -8.742 1.140 15.453 1.00 81.88 254 LEU A C 1
ATOM 1977 O O . LEU A 1 254 ? -8.187 1.834 16.300 1.00 81.88 254 LEU A O 1
ATOM 1981 N N . VAL A 1 255 ? -8.083 0.221 14.740 1.00 79.75 255 VAL A N 1
ATOM 1982 C CA . VAL A 1 255 ? -6.620 0.060 14.798 1.00 79.75 255 VAL A CA 1
ATOM 1983 C C . VAL A 1 255 ? -5.927 1.282 14.204 1.00 79.75 255 VAL A C 1
ATOM 1985 O O . VAL A 1 255 ? -5.031 1.824 14.839 1.00 79.75 255 VAL A O 1
ATOM 1988 N N . LYS A 1 256 ? -6.368 1.766 13.036 1.00 76.56 256 LYS A N 1
ATOM 1989 C CA . LYS A 1 256 ? -5.762 2.932 12.371 1.00 76.56 256 LYS A CA 1
ATOM 1990 C C . LYS A 1 256 ? -5.944 4.222 13.165 1.00 76.56 256 LYS A C 1
ATOM 1992 O O . LYS A 1 256 ? -5.058 5.063 13.188 1.00 76.56 256 LYS A O 1
ATOM 1997 N N . LEU A 1 257 ? -7.076 4.371 13.849 1.00 79.75 257 LEU A N 1
ATOM 1998 C CA . LEU A 1 257 ? -7.295 5.473 14.786 1.00 79.75 257 LEU A CA 1
ATOM 1999 C C . LEU A 1 257 ? -6.519 5.314 16.098 1.00 79.75 257 LEU A C 1
ATOM 2001 O O . LEU A 1 257 ? -6.616 6.191 16.958 1.00 79.75 257 LEU A O 1
ATOM 2005 N N . GLU A 1 258 ? -5.780 4.213 16.253 1.00 82.50 258 GLU A N 1
ATOM 2006 C CA . GLU A 1 258 ? -5.063 3.805 17.457 1.00 82.50 258 GLU A CA 1
ATOM 2007 C C . GLU A 1 258 ? -5.988 3.686 18.666 1.00 82.50 258 GLU A C 1
ATOM 2009 O O . GLU A 1 258 ? -5.565 3.923 19.788 1.00 82.50 258 GLU A O 1
ATOM 2014 N N . MET A 1 259 ? -7.265 3.353 18.473 1.00 83.44 259 MET A N 1
ATOM 2015 C CA . MET A 1 259 ? -8.236 3.151 19.557 1.00 83.44 259 MET A CA 1
ATOM 2016 C C . MET A 1 259 ? -8.134 1.737 20.140 1.00 83.44 259 MET A C 1
ATOM 2018 O O . MET A 1 259 ? -8.430 1.510 21.316 1.00 83.44 259 MET A O 1
ATOM 2022 N N . ILE A 1 260 ? -7.690 0.780 19.322 1.00 82.19 260 ILE A N 1
ATOM 2023 C CA . ILE A 1 260 ? -7.411 -0.594 19.736 1.00 82.19 260 ILE A CA 1
ATOM 2024 C C . ILE A 1 260 ? -6.056 -1.054 19.195 1.00 82.19 260 ILE A C 1
ATOM 2026 O O . ILE A 1 260 ? -5.634 -0.648 18.119 1.00 82.19 260 ILE A O 1
ATOM 2030 N N . THR A 1 261 ? -5.402 -1.954 19.920 1.00 80.94 261 THR A N 1
ATOM 2031 C CA . THR A 1 261 ? -4.216 -2.689 19.469 1.00 80.94 261 THR A CA 1
ATOM 2032 C C . THR A 1 261 ? -4.552 -4.174 19.386 1.00 80.94 261 THR A C 1
ATOM 2034 O O . THR A 1 261 ? -5.309 -4.690 20.207 1.00 80.94 261 THR A O 1
ATOM 2037 N N . VAL A 1 262 ? -4.037 -4.887 18.384 1.00 73.69 262 VAL A N 1
ATOM 2038 C CA . VAL A 1 262 ? -4.279 -6.331 18.229 1.00 73.69 262 VAL A CA 1
ATOM 2039 C C . VAL A 1 262 ? -2.999 -7.080 18.568 1.00 73.69 262 VAL A C 1
ATOM 2041 O O . VAL A 1 262 ? -2.089 -7.169 17.752 1.00 73.69 262 VAL A O 1
ATOM 2044 N N . ASP A 1 263 ? -2.939 -7.635 19.775 1.00 71.56 263 ASP A N 1
ATOM 2045 C CA . ASP A 1 263 ? -1.802 -8.426 20.249 1.00 71.56 263 ASP A CA 1
ATOM 2046 C C . ASP A 1 263 ? -2.136 -9.917 20.107 1.00 71.56 263 ASP A C 1
ATOM 2048 O O . ASP A 1 263 ? -3.090 -10.410 20.714 1.00 71.56 263 ASP A O 1
ATOM 2052 N N . ARG A 1 264 ? -1.395 -10.634 19.249 1.00 67.75 264 ARG A N 1
ATOM 2053 C CA . ARG A 1 264 ? -1.595 -12.072 18.951 1.00 67.75 264 ARG A CA 1
ATOM 2054 C C . ARG A 1 264 ? -3.041 -12.427 18.567 1.00 67.75 264 ARG A C 1
ATOM 2056 O O . ARG A 1 264 ? -3.575 -13.456 18.976 1.00 67.75 264 ARG A O 1
ATOM 2063 N N . GLY A 1 265 ? -3.694 -11.558 17.795 1.00 65.94 265 GLY A N 1
ATOM 2064 C CA . GLY A 1 265 ? -5.084 -11.745 17.361 1.00 65.94 265 GLY A CA 1
ATOM 2065 C C . GLY A 1 265 ? -6.142 -11.406 18.420 1.00 65.94 265 GLY A C 1
ATOM 2066 O O . GLY A 1 265 ? -7.333 -11.599 18.172 1.00 65.94 265 GLY A O 1
ATOM 2067 N N . ILE A 1 266 ? -5.741 -10.884 19.584 1.00 74.19 266 ILE A N 1
ATOM 2068 C CA . ILE A 1 266 ? -6.653 -10.429 20.635 1.00 74.19 266 ILE A CA 1
ATOM 2069 C C . ILE A 1 266 ? -6.705 -8.894 20.608 1.00 74.19 266 ILE A C 1
ATOM 2071 O O . ILE A 1 266 ? -5.691 -8.251 20.887 1.00 74.19 266 ILE A O 1
ATOM 2075 N N . PRO A 1 267 ? -7.864 -8.283 20.297 1.00 78.69 267 PRO A N 1
ATOM 2076 C CA . PRO A 1 267 ? -8.012 -6.837 20.366 1.00 78.69 267 PRO A CA 1
ATOM 2077 C C . PRO A 1 267 ? -7.980 -6.372 21.825 1.00 78.69 267 PRO A C 1
ATOM 2079 O O . PRO A 1 267 ? -8.642 -6.943 22.694 1.00 78.69 267 PRO A O 1
ATOM 2082 N N . ARG A 1 268 ? -7.210 -5.321 22.089 1.00 82.81 268 ARG A N 1
ATOM 2083 C CA . ARG A 1 268 ? -7.074 -4.643 23.377 1.00 82.81 268 ARG A CA 1
ATOM 2084 C C . ARG A 1 268 ? -7.312 -3.155 23.188 1.00 82.81 268 ARG A C 1
ATOM 2086 O O . ARG A 1 268 ? -7.020 -2.601 22.137 1.00 82.81 268 ARG A O 1
ATOM 2093 N N . LEU A 1 269 ? -7.844 -2.511 24.218 1.00 82.75 269 LEU A N 1
ATOM 2094 C CA . LEU A 1 269 ? -8.045 -1.067 24.213 1.00 82.75 269 LEU A CA 1
ATOM 2095 C C . LEU A 1 269 ? -6.696 -0.358 24.401 1.00 82.75 269 LEU A C 1
ATOM 2097 O O . LEU A 1 269 ? -5.969 -0.677 25.348 1.00 82.75 269 LEU A O 1
ATOM 2101 N N . SER A 1 270 ? -6.375 0.586 23.519 1.00 85.12 270 SER A N 1
ATOM 2102 C CA . SER A 1 270 ? -5.170 1.415 23.628 1.00 85.12 270 SER A CA 1
ATOM 2103 C C . SER A 1 270 ? -5.343 2.526 24.677 1.00 85.12 270 SER A C 1
ATOM 2105 O O . SER A 1 270 ? -6.430 2.713 25.232 1.00 85.12 270 SER A O 1
ATOM 2107 N N . LEU A 1 271 ? -4.284 3.302 24.929 1.00 83.69 271 LEU A N 1
ATOM 2108 C CA . LEU A 1 271 ? -4.351 4.482 25.796 1.00 83.69 271 LEU A CA 1
ATOM 2109 C C . LEU A 1 271 ? -5.314 5.543 25.232 1.00 83.69 271 LEU A C 1
ATOM 2111 O O . LEU A 1 271 ? -6.240 5.960 25.922 1.00 83.69 271 LEU A O 1
ATOM 2115 N N . LYS A 1 272 ? -5.199 5.859 23.939 1.00 84.06 272 LYS A N 1
ATOM 2116 C CA . LYS A 1 272 ? -6.101 6.775 23.223 1.00 84.06 272 LYS A CA 1
ATOM 2117 C C . LYS A 1 272 ? -7.555 6.287 23.211 1.00 84.06 272 LYS A C 1
ATOM 2119 O O . LYS A 1 272 ? -8.478 7.077 23.379 1.00 84.06 272 LYS A O 1
ATOM 2124 N N . GLY A 1 273 ? -7.773 4.974 23.095 1.00 82.94 273 GLY A N 1
ATOM 2125 C CA . GLY A 1 273 ? -9.099 4.361 23.201 1.00 82.94 273 GLY A CA 1
ATOM 2126 C C . GLY A 1 273 ? -9.713 4.487 24.599 1.00 82.94 273 GLY A C 1
ATOM 2127 O O . GLY A 1 273 ? -10.924 4.663 24.727 1.00 82.94 273 GLY A O 1
ATOM 2128 N N . ARG A 1 274 ? -8.895 4.444 25.659 1.00 82.75 274 ARG A N 1
ATOM 2129 C CA . ARG A 1 274 ? -9.339 4.706 27.041 1.00 82.75 274 ARG A CA 1
ATOM 2130 C C . ARG A 1 274 ? -9.711 6.168 27.243 1.00 82.75 274 ARG A C 1
ATOM 2132 O O . ARG A 1 274 ? -10.789 6.441 27.766 1.00 82.75 274 ARG A O 1
ATOM 2139 N N . GLU A 1 275 ? -8.866 7.085 26.780 1.00 85.25 275 GLU A N 1
ATOM 2140 C CA . GLU A 1 275 ? -9.127 8.527 26.830 1.00 85.25 275 GLU A CA 1
ATOM 2141 C C . GLU A 1 275 ? -10.393 8.899 26.058 1.00 85.25 275 GLU A C 1
ATOM 2143 O O . GLU A 1 275 ? -11.215 9.680 26.539 1.00 85.25 275 GLU A O 1
ATOM 2148 N N . PHE A 1 276 ? -10.600 8.284 24.891 1.00 85.50 276 PHE A N 1
ATOM 2149 C CA . PHE A 1 276 ? -11.809 8.459 24.096 1.00 85.50 276 PHE A CA 1
ATOM 2150 C C . PHE A 1 276 ? -13.081 8.112 24.887 1.00 85.50 276 PHE A C 1
ATOM 2152 O O . PHE A 1 276 ? -14.078 8.827 24.780 1.00 85.50 276 PHE A O 1
ATOM 2159 N N . LEU A 1 277 ? -13.028 7.059 25.710 1.00 85.56 277 LEU A N 1
ATOM 2160 C CA . LEU A 1 277 ? -14.118 6.626 26.590 1.00 85.56 277 LEU A CA 1
ATOM 2161 C C . LEU A 1 277 ? -14.184 7.389 27.927 1.00 85.56 277 LEU A C 1
ATOM 2163 O O . LEU A 1 277 ? -15.048 7.084 28.747 1.00 85.56 277 LEU A O 1
ATOM 2167 N N . GLY A 1 278 ? -13.288 8.349 28.175 1.00 79.94 278 GLY A N 1
ATOM 2168 C CA . GLY A 1 278 ? -13.225 9.089 29.439 1.00 79.94 278 GLY A CA 1
ATOM 2169 C C . GLY A 1 278 ? -12.682 8.273 30.619 1.00 79.94 278 GLY A C 1
ATOM 2170 O O . GLY A 1 278 ? -12.895 8.639 31.774 1.00 79.94 278 GLY A O 1
ATOM 2171 N N . LEU A 1 279 ? -11.983 7.165 30.357 1.00 76.12 279 LEU A N 1
ATOM 2172 C CA . LEU A 1 279 ? -11.347 6.349 31.389 1.00 76.12 279 LEU A CA 1
ATOM 2173 C C . LEU A 1 279 ? -9.986 6.967 31.737 1.00 76.12 279 LEU A C 1
ATOM 2175 O O . LEU A 1 279 ? -9.117 7.061 30.871 1.00 76.12 279 LEU A O 1
ATOM 2179 N N . LYS A 1 280 ? -9.788 7.389 32.995 1.00 61.66 280 LYS A N 1
ATOM 2180 C CA . LYS A 1 280 ? -8.493 7.920 33.457 1.00 61.66 280 LYS A CA 1
ATOM 2181 C C . LYS A 1 280 ? -7.390 6.880 33.243 1.00 61.66 280 LYS A C 1
ATOM 2183 O O . LYS A 1 280 ? -7.543 5.731 33.662 1.00 61.66 280 LYS A O 1
ATOM 2188 N N . ALA A 1 281 ? -6.287 7.296 32.623 1.00 53.03 281 ALA A N 1
ATOM 2189 C CA . ALA A 1 281 ? -5.054 6.522 32.603 1.00 53.03 281 ALA A CA 1
ATOM 2190 C C . ALA A 1 281 ? -4.557 6.375 34.051 1.00 53.03 281 ALA A C 1
ATOM 2192 O O . ALA A 1 281 ? -4.287 7.375 34.715 1.00 53.03 281 ALA A O 1
ATOM 2193 N N . TRP A 1 282 ? -4.534 5.141 34.545 1.00 46.00 282 TRP A N 1
ATOM 2194 C CA . TRP A 1 282 ? -3.768 4.740 35.723 1.00 46.00 282 TRP A CA 1
ATOM 2195 C C . TRP A 1 282 ? -2.558 3.962 35.230 1.00 46.00 282 TRP A C 1
ATOM 2197 O O . TRP A 1 282 ? -2.760 3.125 34.312 1.00 46.00 282 TRP A O 1
#

Sequence (282 aa):
MTERFEASQNLSVLRSKLRETIDKARHDAAVFAILTVILTPIFIAVGTIVLVITLAFVDLPVIDNFGYEFSVVTGVNLALGFMAASFFLRPKPVYQRRSSDYGWLVVAASFYGALLVISHGTALAKTQPIDFWSMYLFLALAMLGCIGHAYEPHDDYYLGWIAGPILIDDFFTIEDDIDRAHISLGFAVALAHLVLASYAEIFGSMWLWHGLKESELSASVELLQALASKDAGRARSRMRALGKTSALDVIRALVKLEMITVDRGIPRLSLKGREFLGLKAW

pLDDT: mean 72.8, std 14.55, range [31.45, 94.0]